Protein AF-A0A9D8TZW8-F1 (afdb_monomer_lite)

Foldseek 3Di:
DDDPQPQDPVRDGDPDDDDPVLVVLLVCLVPDPLNLVSLVVNCVVVVADSVVNDPDPVSSCVNDPPQPDDDDQWRAAPADFDDAPAQFDCVCCVQFNCNDFPDQGPDPCPPVQAQAQLSQLQSVLCSRQHNPPDDRPPDPAFQCPLVVQVVDPQKDKDLDADASWKKHFADPPQDHHPDHTGMWGFRIWGQDPVGIKTKTWGACCVVRNDRSRTHIDMDDSVRCVPTHSIMIMDGNVRPD

Sequence (240 aa):
FKNPYLRSSQGGFIFKELSTDFRSAYLALENSRTPAAAAAAFSLRYEICPQALLEREEDASRAFSSLSSFEGGECTLSSSPAPTSVSNYAWMCSALGVCRPGEFGEFDWKGQGGYQCYWYWLTREAMLHGKGSIQNPGTLDAGSLGIWAASQKGWTSGSVPRAGGGVSGFGEPFGAGPPFGHVAVVEKVEAFPSGWRIEISGGNFYGNGGWDGYYTRWFTEAQLSGVKDLRFFWKDSWFK

Structure (mmCIF, N/CA/C/O backbone):
data_AF-A0A9D8TZW8-F1
#
_entry.id   AF-A0A9D8TZW8-F1
#
loop_
_atom_site.group_PDB
_atom_site.id
_atom_site.type_symbol
_atom_site.label_atom_id
_atom_site.label_alt_id
_atom_site.label_comp_id
_atom_site.label_asym_id
_atom_site.label_entity_id
_atom_site.label_seq_id
_atom_site.pdbx_PDB_ins_code
_atom_site.Cartn_x
_atom_site.Cartn_y
_atom_site.Cartn_z
_atom_site.occupancy
_atom_site.B_iso_or_equiv
_atom_site.auth_seq_id
_atom_site.auth_comp_id
_atom_site.auth_asym_id
_atom_site.auth_atom_id
_atom_site.pdbx_PDB_model_num
ATOM 1 N N . PHE A 1 1 ? 13.049 3.924 28.160 1.00 30.78 1 PHE A N 1
ATOM 2 C CA . PHE A 1 1 ? 12.199 4.949 28.802 1.00 30.78 1 PHE A CA 1
ATOM 3 C C . PHE A 1 1 ? 10.932 4.283 29.316 1.00 30.78 1 PHE A C 1
ATOM 5 O O . PHE A 1 1 ? 10.497 3.306 28.725 1.00 30.78 1 PHE A O 1
ATOM 12 N 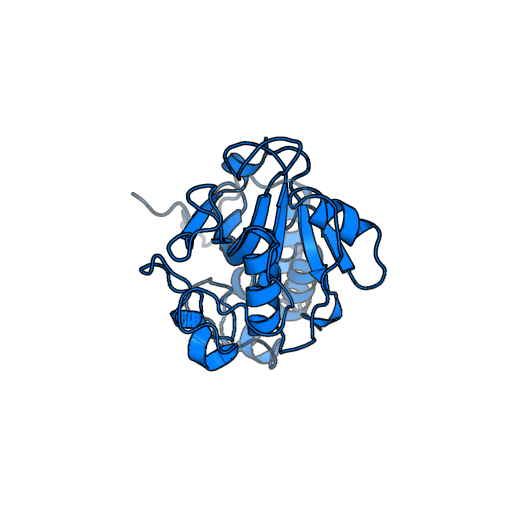N . LYS A 1 2 ? 10.462 4.712 30.492 1.00 26.55 2 LYS A N 1
ATOM 13 C CA . LYS A 1 2 ? 9.500 4.005 31.350 1.00 26.55 2 LYS A CA 1
ATOM 14 C C . LYS A 1 2 ? 8.143 3.788 30.666 1.00 26.55 2 LYS A C 1
ATOM 16 O O . LYS A 1 2 ? 7.617 4.686 30.024 1.00 26.55 2 LYS A O 1
ATOM 21 N N . ASN A 1 3 ? 7.621 2.583 30.863 1.00 28.02 3 ASN A N 1
ATOM 22 C CA . ASN A 1 3 ? 6.314 2.086 30.456 1.00 28.02 3 ASN A CA 1
ATOM 23 C C . ASN A 1 3 ? 5.182 3.067 30.867 1.00 28.02 3 ASN A C 1
ATOM 25 O O . ASN A 1 3 ? 5.090 3.372 32.059 1.00 28.02 3 ASN A O 1
ATOM 29 N N . PRO A 1 4 ? 4.354 3.596 29.941 1.00 31.86 4 PRO A N 1
ATOM 30 C CA . PRO A 1 4 ? 3.295 4.556 30.269 1.00 31.86 4 PRO A CA 1
ATOM 31 C C . PRO A 1 4 ? 2.049 3.906 30.890 1.00 31.86 4 PRO A C 1
ATOM 33 O O . PRO A 1 4 ? 1.149 4.621 31.330 1.00 31.86 4 PRO A O 1
ATOM 36 N N . TYR A 1 5 ? 1.997 2.575 31.008 1.00 33.50 5 TYR A N 1
ATOM 37 C CA . TYR A 1 5 ? 0.966 1.890 31.787 1.00 33.50 5 TYR A CA 1
ATOM 38 C C . TYR A 1 5 ? 1.280 2.002 33.286 1.00 33.50 5 TYR A C 1
ATOM 40 O O . TYR A 1 5 ? 1.752 1.061 33.927 1.00 33.50 5 TYR A O 1
ATOM 48 N N . LEU A 1 6 ? 1.042 3.181 33.867 1.00 31.12 6 LEU A N 1
ATOM 49 C CA . LEU A 1 6 ? 0.999 3.325 35.319 1.00 31.12 6 LEU A CA 1
ATOM 50 C C . LEU A 1 6 ? -0.256 2.617 35.837 1.00 31.12 6 LEU A C 1
ATOM 52 O O . LEU A 1 6 ? -1.348 3.181 35.871 1.00 31.12 6 LEU A O 1
ATOM 56 N N . ARG A 1 7 ? -0.068 1.360 36.242 1.00 32.38 7 ARG A N 1
ATOM 57 C CA . ARG A 1 7 ? -0.990 0.617 37.102 1.00 32.38 7 ARG A CA 1
ATOM 58 C C . ARG A 1 7 ? -1.179 1.428 38.385 1.00 32.38 7 ARG A C 1
ATOM 60 O O . ARG A 1 7 ? -0.198 1.691 39.085 1.00 32.38 7 ARG A O 1
ATOM 67 N N . SER A 1 8 ? -2.406 1.834 38.709 1.00 35.22 8 SER A N 1
ATOM 68 C CA . SER A 1 8 ? -2.668 2.327 40.061 1.00 35.22 8 SER A CA 1
ATOM 69 C C . SER A 1 8 ? -2.443 1.180 41.055 1.00 35.22 8 SER A C 1
ATOM 71 O O . SER A 1 8 ? -2.626 0.006 40.720 1.00 35.22 8 SER A O 1
ATOM 73 N N . SER A 1 9 ? -2.072 1.496 42.296 1.00 35.00 9 SER A N 1
ATOM 74 C CA . SER A 1 9 ? -1.927 0.511 43.382 1.00 35.00 9 SER A CA 1
ATOM 75 C C . SER A 1 9 ? -3.231 -0.229 43.724 1.00 35.00 9 SER A C 1
ATOM 77 O O . SER A 1 9 ? -3.220 -1.142 44.543 1.00 35.00 9 SER A O 1
ATOM 79 N N . GLN A 1 10 ? -4.341 0.151 43.085 1.00 34.19 10 GLN A N 1
ATOM 80 C CA . GLN A 1 10 ? -5.665 -0.452 43.206 1.00 34.19 10 GLN A CA 1
ATOM 81 C C . GLN A 1 10 ? -6.091 -1.218 41.939 1.00 34.19 10 GLN A C 1
ATOM 83 O O . GLN A 1 10 ? -7.230 -1.658 41.854 1.00 34.19 10 GLN A O 1
ATOM 88 N N . GLY A 1 11 ? -5.196 -1.397 40.958 1.00 31.58 11 GLY A N 1
ATOM 89 C CA . GLY A 1 11 ? -5.442 -2.238 39.781 1.00 31.58 11 GLY A CA 1
ATOM 90 C C . GLY A 1 11 ? -6.176 -1.566 38.616 1.00 31.58 11 GLY A C 1
ATOM 91 O O . GLY A 1 11 ? -6.489 -2.251 37.654 1.00 31.58 11 GLY A O 1
ATOM 92 N N . GLY A 1 12 ? -6.413 -0.250 38.655 1.00 31.91 12 GLY A N 1
ATOM 93 C CA . GLY A 1 12 ? -7.071 0.486 37.565 1.00 31.91 12 GLY A CA 1
ATOM 94 C C . GLY A 1 12 ? -6.097 1.224 36.638 1.00 31.91 12 GLY A C 1
ATOM 95 O O . GLY A 1 12 ? -5.068 1.740 37.092 1.00 31.91 12 GLY A O 1
ATOM 96 N N . PHE A 1 13 ? -6.444 1.311 35.349 1.00 36.69 13 PHE A N 1
ATOM 97 C CA . PHE A 1 13 ? -5.758 2.144 34.354 1.00 36.69 13 PHE A CA 1
ATOM 98 C C . PHE A 1 13 ? -6.152 3.625 34.498 1.00 36.69 13 PHE A C 1
ATOM 100 O O . PHE A 1 13 ? -7.316 3.967 34.706 1.00 36.69 13 PHE A O 1
ATOM 107 N N . ILE A 1 14 ? -5.178 4.534 34.375 1.00 34.16 14 ILE A N 1
ATOM 108 C CA . ILE A 1 14 ? -5.416 5.984 34.424 1.00 34.16 14 ILE A CA 1
ATOM 109 C C . ILE A 1 14 ? -5.608 6.508 32.994 1.00 34.16 14 ILE A C 1
ATOM 111 O O . ILE A 1 14 ? -4.646 6.787 32.282 1.00 34.16 14 ILE A O 1
ATOM 115 N N . PHE A 1 15 ? -6.864 6.661 32.576 1.00 41.81 15 PHE A N 1
ATOM 116 C CA . PHE A 1 15 ? -7.244 7.187 31.260 1.00 41.81 15 PHE A CA 1
ATOM 117 C C . PHE A 1 15 ? -7.210 8.719 31.250 1.00 41.81 15 PHE A C 1
ATOM 119 O O . PHE A 1 15 ? -8.184 9.360 31.650 1.00 41.81 15 PHE A O 1
ATOM 126 N N . LYS A 1 16 ? -6.092 9.326 30.834 1.00 32.53 16 LYS A N 1
ATOM 127 C CA . LYS A 1 16 ? -5.961 10.796 30.826 1.00 32.53 16 LYS A CA 1
ATOM 128 C C . LYS A 1 16 ? -6.278 11.474 29.485 1.00 32.5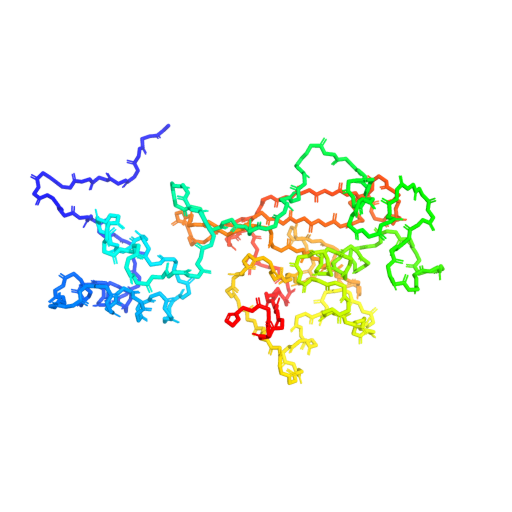3 16 LYS A C 1
ATOM 130 O O . LYS A 1 16 ? -6.522 12.672 29.503 1.00 32.53 16 LYS A O 1
ATOM 135 N N . GLU A 1 17 ? -6.346 10.743 28.367 1.00 36.22 17 GLU A N 1
ATOM 136 C CA . GLU A 1 17 ? -6.431 11.349 27.017 1.00 36.22 17 GLU A CA 1
ATOM 137 C C . GLU A 1 17 ? -7.311 10.574 26.010 1.00 36.22 17 GLU A C 1
ATOM 139 O O . GLU A 1 17 ? -7.061 10.594 24.811 1.00 36.22 17 GLU A O 1
ATOM 144 N N . LEU A 1 18 ? -8.360 9.878 26.461 1.00 44.41 18 LEU A N 1
ATOM 145 C CA . LEU A 1 18 ? -9.328 9.244 25.548 1.00 44.41 18 LEU A CA 1
ATOM 146 C C . LEU A 1 18 ? -10.546 10.146 25.337 1.00 44.41 18 LEU A C 1
ATOM 148 O O . LEU A 1 18 ? -10.976 10.835 26.267 1.00 44.41 18 LEU A O 1
ATOM 152 N N . SER A 1 19 ? -11.131 10.107 24.134 1.00 47.31 19 SER A N 1
ATOM 153 C CA . SER A 1 19 ? -12.419 10.755 23.877 1.00 47.31 19 SER A CA 1
ATOM 154 C C . SER A 1 19 ? -13.477 10.214 24.843 1.00 47.31 19 SER A C 1
ATOM 156 O O . SER A 1 19 ? -13.447 9.043 25.242 1.00 47.31 19 SER A O 1
ATOM 158 N N . THR A 1 20 ? -14.412 11.072 25.254 1.00 48.34 20 THR A N 1
ATOM 159 C CA . THR A 1 20 ? -15.459 10.715 26.223 1.00 48.34 20 THR A CA 1
ATOM 160 C C . THR A 1 20 ? -16.243 9.483 25.766 1.00 48.34 20 THR A C 1
ATOM 162 O O . THR A 1 20 ? -16.508 8.596 26.574 1.00 48.34 20 THR A O 1
ATOM 165 N N . ASP A 1 21 ? -16.494 9.369 24.460 1.00 49.16 21 ASP A N 1
ATOM 166 C CA . ASP A 1 21 ? -17.201 8.244 23.845 1.00 49.16 21 ASP A CA 1
ATOM 167 C C . ASP A 1 21 ? -16.435 6.922 23.955 1.00 49.16 21 ASP A C 1
ATOM 169 O O . ASP A 1 21 ? -17.018 5.896 24.310 1.00 49.16 21 ASP A O 1
ATOM 173 N N . PHE A 1 22 ? -15.122 6.938 23.708 1.00 47.28 22 PHE A N 1
ATOM 174 C CA . PHE A 1 22 ? -14.284 5.747 23.840 1.00 47.28 22 PHE A CA 1
ATOM 175 C C . PHE A 1 22 ? -14.216 5.288 25.299 1.00 47.28 22 PHE A C 1
ATOM 177 O O . PHE A 1 22 ? -14.377 4.105 25.596 1.00 47.28 22 PHE A O 1
ATOM 184 N N . ARG A 1 23 ? -14.034 6.231 26.232 1.00 51.16 23 ARG A N 1
ATOM 185 C CA . ARG A 1 23 ? -13.983 5.939 27.669 1.00 51.16 23 ARG A CA 1
ATOM 186 C C . ARG A 1 23 ? -15.298 5.340 28.170 1.00 51.16 23 ARG A C 1
ATOM 188 O O . ARG A 1 23 ? -15.274 4.366 28.918 1.00 51.16 23 ARG A O 1
ATOM 195 N N . SER A 1 24 ? -16.435 5.886 27.747 1.00 50.38 24 SER A N 1
ATOM 196 C CA . SER A 1 24 ? -17.756 5.353 28.092 1.00 50.38 24 SER A CA 1
ATOM 197 C C . SER A 1 24 ? -17.989 3.958 27.509 1.00 50.38 24 SER A C 1
ATOM 199 O O . SER A 1 24 ? -18.523 3.095 28.203 1.00 50.38 24 SER A O 1
ATOM 201 N N . ALA A 1 25 ? -17.551 3.707 26.273 1.00 50.00 25 ALA A N 1
ATOM 202 C CA . ALA A 1 25 ? -17.653 2.391 25.648 1.00 50.00 25 ALA A CA 1
ATOM 203 C C . ALA A 1 25 ? -16.743 1.343 26.321 1.00 50.00 25 ALA A C 1
ATOM 205 O O . ALA A 1 25 ? -17.162 0.201 26.501 1.00 50.00 25 ALA A O 1
ATOM 206 N N . TYR A 1 26 ? -15.540 1.731 26.754 1.00 49.28 26 TYR A N 1
ATOM 207 C CA . TYR A 1 26 ? -14.614 0.852 27.474 1.00 49.28 26 TYR A CA 1
ATOM 208 C C . TYR A 1 26 ? -15.110 0.523 28.892 1.00 49.28 26 TYR A C 1
ATOM 210 O O . TYR A 1 26 ? -15.128 -0.636 29.293 1.00 49.28 26 TYR A O 1
ATOM 218 N N . LEU A 1 27 ? -15.617 1.514 29.635 1.00 53.97 27 LEU A N 1
ATOM 219 C CA . LEU A 1 27 ? -16.214 1.277 30.957 1.00 53.97 27 LEU A CA 1
ATOM 220 C C . LEU A 1 27 ? -17.470 0.393 30.875 1.00 53.97 27 LEU A C 1
ATOM 222 O O . LEU A 1 27 ? -17.741 -0.387 31.788 1.00 53.97 27 LEU A O 1
ATOM 226 N N . ALA A 1 28 ? -18.243 0.486 29.789 1.00 53.59 28 ALA A N 1
ATOM 227 C CA . ALA A 1 28 ? -19.366 -0.419 29.541 1.00 53.59 28 ALA A CA 1
ATOM 228 C C . ALA A 1 28 ? -18.904 -1.863 29.264 1.00 53.59 28 ALA A C 1
ATOM 230 O O . ALA A 1 28 ? -19.608 -2.809 29.617 1.00 53.59 28 ALA A O 1
ATOM 231 N N . LEU A 1 29 ? -17.719 -2.031 28.670 1.00 53.56 29 LEU A N 1
ATOM 232 C CA . LEU A 1 29 ? -17.085 -3.325 28.436 1.00 53.56 29 LEU A CA 1
ATOM 233 C C . LEU A 1 29 ? -16.562 -3.954 29.736 1.00 53.56 29 LEU A C 1
ATOM 235 O O . LEU A 1 29 ? -16.879 -5.114 29.990 1.00 53.56 29 LEU A O 1
ATOM 239 N N . GLU A 1 30 ? -15.863 -3.197 30.593 1.00 50.84 30 GLU A N 1
ATOM 240 C CA . GLU A 1 30 ? -15.383 -3.680 31.905 1.00 50.84 30 GLU A CA 1
ATOM 241 C C . GLU A 1 30 ? -16.526 -4.146 32.820 1.00 50.84 30 GLU A C 1
ATOM 243 O O . GLU A 1 30 ? -16.388 -5.119 33.558 1.00 50.84 30 GLU A O 1
ATOM 248 N N . ASN A 1 31 ? -17.682 -3.478 32.754 1.00 54.28 31 ASN A N 1
ATOM 249 C CA . ASN A 1 31 ? -18.852 -3.807 33.574 1.00 54.28 31 ASN A CA 1
ATOM 250 C C . ASN A 1 31 ? -19.800 -4.830 32.916 1.00 54.28 31 ASN A C 1
ATOM 252 O O . ASN A 1 31 ? -20.875 -5.121 33.452 1.00 54.28 31 ASN A O 1
ATOM 256 N N . SER A 1 32 ? -19.440 -5.370 31.747 1.00 56.28 32 SER A N 1
ATOM 257 C CA . SER A 1 32 ? -20.276 -6.321 31.016 1.00 56.28 32 SER A CA 1
ATOM 258 C C . SER A 1 32 ? -20.276 -7.700 31.676 1.00 56.28 32 SER A C 1
ATOM 260 O O . SER A 1 32 ? -19.234 -8.267 31.996 1.00 56.28 32 SER A O 1
ATOM 262 N N . ARG A 1 33 ? -21.463 -8.312 31.791 1.00 54.00 33 ARG A N 1
ATOM 263 C CA . ARG A 1 33 ? -21.609 -9.718 32.221 1.00 54.00 33 ARG A CA 1
ATOM 264 C C . ARG A 1 33 ? -21.130 -10.722 31.168 1.00 54.00 33 ARG A C 1
ATOM 266 O O . ARG A 1 33 ? -20.997 -11.902 31.475 1.00 54.00 33 ARG A O 1
ATOM 273 N N . THR A 1 34 ? -20.881 -10.263 29.942 1.00 54.81 34 THR A N 1
ATOM 274 C CA . THR A 1 34 ? -20.362 -11.060 28.822 1.00 54.81 34 THR A CA 1
ATOM 275 C C . THR A 1 34 ? -19.177 -10.330 28.172 1.00 54.81 34 THR A C 1
ATOM 277 O O . THR A 1 34 ? -19.335 -9.743 27.094 1.00 54.81 34 THR A O 1
ATOM 280 N N . PRO A 1 35 ? -17.994 -10.329 28.815 1.00 51.50 35 PRO A N 1
ATOM 281 C CA . PRO A 1 35 ? -16.837 -9.535 28.388 1.00 51.50 35 PRO A CA 1
ATOM 282 C C . PRO A 1 35 ? -16.373 -9.850 26.963 1.00 51.50 35 PRO A C 1
ATOM 284 O O . PRO A 1 35 ? -16.068 -8.937 26.207 1.00 51.50 35 PRO A O 1
ATOM 287 N N . ALA A 1 36 ? -16.415 -11.121 26.549 1.00 49.31 36 ALA A N 1
ATOM 288 C CA . ALA A 1 36 ? -16.001 -11.543 25.208 1.00 49.31 36 ALA A CA 1
ATOM 289 C C . ALA A 1 36 ? -16.896 -10.977 24.087 1.00 49.31 36 ALA A C 1
ATOM 291 O O . ALA A 1 36 ? -16.395 -10.497 23.073 1.00 49.31 36 ALA A O 1
ATOM 292 N N . ALA A 1 37 ? -18.220 -10.971 24.278 1.00 46.81 37 ALA A N 1
ATOM 293 C CA . ALA A 1 37 ? -19.158 -10.409 23.302 1.00 46.81 37 ALA A CA 1
ATOM 294 C C . ALA A 1 37 ? -19.079 -8.873 23.249 1.00 46.81 37 ALA A C 1
ATOM 296 O O . ALA A 1 37 ? -19.195 -8.279 22.179 1.00 46.81 37 ALA A O 1
ATOM 297 N N . ALA A 1 38 ? -18.838 -8.230 24.396 1.00 49.28 38 ALA A N 1
ATOM 298 C CA . ALA A 1 38 ? -18.617 -6.789 24.469 1.00 49.28 38 ALA A CA 1
ATOM 299 C C . ALA A 1 38 ? -17.288 -6.384 23.812 1.00 49.28 38 ALA A C 1
ATOM 301 O O . ALA A 1 38 ? -17.261 -5.404 23.072 1.00 49.28 38 ALA A O 1
ATOM 302 N N . ALA A 1 39 ? -16.219 -7.160 24.017 1.00 50.34 39 ALA A N 1
ATOM 303 C CA . ALA A 1 39 ? -14.930 -6.975 23.356 1.00 50.34 39 ALA A CA 1
ATOM 304 C C . ALA A 1 39 ? -15.039 -7.158 21.848 1.00 50.34 39 ALA A C 1
ATOM 306 O O . ALA A 1 39 ? -14.590 -6.287 21.119 1.00 50.34 39 ALA A O 1
ATOM 307 N N . ALA A 1 40 ? -15.734 -8.194 21.372 1.00 48.12 40 ALA A N 1
ATOM 308 C CA . ALA A 1 40 ? -16.012 -8.355 19.949 1.00 48.12 40 ALA A CA 1
ATOM 309 C C . ALA A 1 40 ? -16.793 -7.158 19.375 1.00 48.12 40 ALA A C 1
ATOM 311 O O . ALA A 1 40 ? -16.423 -6.637 18.331 1.00 48.12 40 ALA A O 1
ATOM 312 N N . ALA A 1 41 ? -17.826 -6.663 20.067 1.00 46.31 41 ALA A N 1
ATOM 313 C CA . ALA A 1 41 ? -18.603 -5.505 19.617 1.00 46.31 41 ALA A CA 1
ATOM 314 C C . ALA A 1 41 ? -17.799 -4.192 19.631 1.00 46.31 41 ALA A C 1
ATOM 316 O O . ALA A 1 41 ? -17.949 -3.367 18.732 1.00 46.31 41 ALA A O 1
ATOM 317 N N . PHE A 1 42 ? -16.931 -3.996 20.625 1.00 47.62 42 PHE A N 1
ATOM 318 C CA . PHE A 1 42 ? -16.025 -2.851 20.704 1.00 47.62 42 PHE A CA 1
ATOM 319 C C . PHE A 1 42 ? -14.960 -2.919 19.602 1.00 47.62 42 PHE A C 1
ATOM 321 O O . PHE A 1 42 ? -14.728 -1.937 18.903 1.00 47.62 42 PHE A O 1
ATOM 328 N N . SER A 1 43 ? -14.386 -4.099 19.380 1.00 47.69 43 SER A N 1
ATOM 329 C CA . SER A 1 43 ? -13.471 -4.400 18.282 1.00 47.69 43 SER A CA 1
ATOM 330 C C . SER A 1 43 ? -14.095 -4.204 16.909 1.00 47.69 43 SER A C 1
ATOM 332 O O . SER A 1 43 ? -13.452 -3.648 16.035 1.00 47.69 43 SER A O 1
ATOM 334 N N . LEU A 1 44 ? -15.356 -4.590 16.717 1.00 44.94 44 LEU A N 1
ATOM 335 C CA . LEU A 1 44 ? -16.102 -4.327 15.484 1.00 44.94 44 LEU A CA 1
ATOM 336 C C . LEU A 1 44 ? -16.419 -2.839 15.301 1.00 44.94 44 LEU A C 1
ATOM 338 O O . LEU A 1 44 ? -16.452 -2.355 14.176 1.00 44.94 44 LEU A O 1
ATOM 342 N N . ARG A 1 45 ? -16.669 -2.109 16.394 1.00 43.44 45 ARG A N 1
ATOM 343 C CA . ARG A 1 45 ? -17.028 -0.684 16.355 1.00 43.44 45 ARG A CA 1
ATOM 344 C C . ARG A 1 45 ? -15.828 0.235 16.128 1.00 43.44 45 ARG A C 1
ATOM 346 O O . ARG A 1 45 ? -16.001 1.306 15.556 1.00 43.44 45 ARG A O 1
ATOM 353 N N . TYR A 1 46 ? -14.653 -0.160 16.607 1.00 41.31 46 TYR A N 1
ATOM 354 C CA . TYR A 1 46 ? -13.433 0.647 16.553 1.00 41.31 46 TYR A CA 1
ATOM 355 C C . TYR A 1 46 ? -12.313 0.002 15.725 1.00 41.31 46 TYR A C 1
ATOM 357 O O . TYR A 1 46 ? -11.224 0.557 15.664 1.00 41.31 46 TYR A O 1
ATOM 365 N N . GLU A 1 47 ? -12.570 -1.156 15.108 1.00 44.44 47 GLU A N 1
ATOM 366 C CA . GLU A 1 47 ? -11.602 -1.956 14.334 1.00 44.44 47 GLU A CA 1
ATOM 367 C C . GLU A 1 47 ? -10.318 -2.300 15.123 1.00 44.44 47 GLU A C 1
ATOM 369 O O . GLU A 1 47 ? -9.240 -2.487 14.566 1.00 44.44 47 GLU A O 1
ATOM 374 N N . ILE A 1 48 ? -10.437 -2.407 16.452 1.00 43.06 48 ILE A N 1
ATOM 375 C CA . ILE A 1 48 ? -9.343 -2.729 17.384 1.00 43.06 48 ILE A CA 1
ATOM 376 C C . ILE A 1 48 ? -9.304 -4.240 17.626 1.00 43.06 48 ILE A C 1
ATOM 378 O O . ILE A 1 48 ? -10.344 -4.857 17.829 1.00 43.06 48 ILE A O 1
ATOM 382 N N . CYS A 1 49 ? -8.121 -4.855 17.682 1.00 44.94 49 CYS A N 1
ATOM 383 C CA . CYS A 1 49 ? -7.991 -6.286 17.974 1.00 44.94 49 CYS A CA 1
ATOM 384 C C . CYS A 1 49 ? -8.580 -6.659 19.364 1.00 44.94 49 CYS A C 1
ATOM 386 O O . CYS A 1 49 ? -8.233 -6.010 20.356 1.00 44.94 49 CYS A O 1
ATOM 388 N N . PRO A 1 50 ? -9.430 -7.702 19.490 1.00 39.22 50 PRO A N 1
ATOM 389 C CA . PRO A 1 50 ? -10.176 -7.994 20.725 1.00 39.22 50 PRO A CA 1
ATOM 390 C C . PRO A 1 50 ? -9.336 -8.349 21.955 1.00 39.22 50 PRO A C 1
ATOM 392 O O . PRO A 1 50 ? -9.783 -8.112 23.077 1.00 39.22 50 PRO A O 1
ATOM 395 N N . GLN A 1 51 ? -8.116 -8.880 21.791 1.00 40.16 51 GLN A N 1
ATOM 396 C CA . GLN A 1 51 ? -7.256 -9.190 22.943 1.00 40.16 51 GLN A CA 1
ATOM 397 C C . GLN A 1 51 ? -6.654 -7.961 23.632 1.00 40.16 51 GLN A C 1
ATOM 399 O O . GLN A 1 51 ? -6.245 -8.075 24.780 1.00 40.16 51 GLN A O 1
ATOM 404 N N . ALA A 1 52 ? -6.674 -6.771 23.020 1.00 38.53 52 ALA A N 1
ATOM 405 C CA . ALA A 1 52 ? -6.311 -5.541 23.734 1.00 38.53 52 ALA A CA 1
ATOM 406 C C . ALA A 1 52 ? -7.330 -5.168 24.838 1.00 38.53 52 ALA A C 1
ATOM 408 O O . ALA A 1 52 ? -7.064 -4.288 25.655 1.00 38.53 52 ALA A O 1
ATOM 409 N N . LEU A 1 53 ? -8.497 -5.826 24.857 1.00 40.09 53 LEU A N 1
ATOM 410 C CA . LEU A 1 53 ? -9.618 -5.550 25.761 1.00 40.09 53 LEU A CA 1
ATOM 411 C C . LEU A 1 53 ? -9.884 -6.680 26.766 1.00 40.09 53 LEU A C 1
ATOM 413 O O . LEU A 1 53 ? -10.675 -6.490 27.686 1.00 40.09 53 LEU A O 1
ATOM 417 N N . LEU A 1 54 ? -9.268 -7.854 26.590 1.00 41.28 54 LEU A N 1
ATOM 418 C CA . LEU A 1 54 ? -9.531 -9.046 27.398 1.00 41.28 54 LEU A CA 1
ATOM 419 C C . LEU A 1 54 ? -8.274 -9.446 28.176 1.00 41.28 54 LEU A C 1
ATOM 421 O O . LEU A 1 54 ? -7.241 -9.747 27.591 1.00 41.28 54 LEU A O 1
ATOM 425 N N . GLU A 1 55 ? -8.377 -9.493 29.506 1.00 39.09 55 GLU A N 1
ATOM 426 C CA . GLU A 1 55 ? -7.250 -9.778 30.411 1.00 39.09 55 GLU A CA 1
ATOM 427 C C . GLU A 1 55 ? -6.782 -11.249 30.409 1.00 39.09 55 GLU A C 1
ATOM 429 O O . GLU A 1 55 ? -5.784 -11.569 31.056 1.00 39.09 55 GLU A O 1
ATOM 434 N N . ARG A 1 56 ? -7.496 -12.170 29.739 1.00 38.91 56 ARG A N 1
ATOM 435 C CA . ARG A 1 56 ? -7.228 -13.619 29.791 1.00 38.91 56 ARG A CA 1
ATOM 436 C C . ARG A 1 56 ? -7.269 -14.280 28.411 1.00 38.91 56 ARG A C 1
ATOM 438 O O . ARG A 1 56 ? -8.262 -14.188 27.692 1.00 38.91 56 ARG A O 1
ATOM 445 N N . GLU A 1 57 ? -6.193 -14.996 28.076 1.00 38.97 57 GLU A N 1
ATOM 446 C CA . GLU A 1 57 ? -5.982 -15.669 26.784 1.00 38.97 57 GLU A CA 1
ATOM 447 C C . GLU A 1 57 ? -7.081 -16.682 26.417 1.00 38.97 57 GLU A C 1
ATOM 449 O O . GLU A 1 57 ? -7.488 -16.757 25.257 1.00 38.97 57 GLU A O 1
ATOM 454 N N . GLU A 1 58 ? -7.617 -17.419 27.395 1.00 41.47 58 GLU A N 1
ATOM 455 C CA . GLU A 1 58 ? -8.628 -18.466 27.168 1.00 41.47 58 GLU A CA 1
ATOM 456 C C . GLU A 1 58 ? -9.993 -17.928 26.700 1.00 41.47 58 GLU A C 1
ATOM 458 O O . GLU A 1 58 ? -10.713 -18.618 25.970 1.00 41.47 58 GLU A O 1
ATOM 463 N N . ASP A 1 59 ? -10.353 -16.701 27.091 1.00 39.66 59 ASP A N 1
ATOM 464 C CA . ASP A 1 59 ? -11.619 -16.061 26.705 1.00 39.66 59 ASP A CA 1
ATOM 465 C C . ASP A 1 59 ? -11.556 -15.503 25.274 1.00 39.66 59 ASP A C 1
ATOM 467 O O . ASP A 1 59 ? -12.558 -15.485 24.558 1.00 39.66 59 ASP A O 1
ATOM 471 N N . ALA A 1 60 ? -10.361 -15.116 24.825 1.00 40.75 60 ALA A N 1
ATOM 472 C CA . ALA A 1 60 ? -10.109 -14.679 23.457 1.00 40.75 60 ALA A CA 1
ATOM 473 C C . ALA A 1 60 ? -10.007 -15.848 22.466 1.00 40.75 60 ALA A C 1
ATOM 475 O O . ALA A 1 60 ? -10.569 -15.777 21.374 1.00 40.75 60 ALA A O 1
ATOM 476 N N . SER A 1 61 ? -9.352 -16.944 22.865 1.00 36.09 61 SER A N 1
ATOM 477 C CA . SER A 1 61 ? -9.200 -18.152 22.038 1.00 36.09 61 SER A CA 1
ATOM 478 C C . SER A 1 61 ? -10.545 -18.795 21.677 1.00 36.09 61 SER A C 1
ATOM 480 O O . SER A 1 61 ? -10.727 -19.302 20.573 1.00 36.09 61 SER A O 1
ATOM 482 N N . ARG A 1 62 ? -11.531 -18.743 22.586 1.00 40.53 62 ARG A N 1
ATOM 483 C CA . ARG A 1 62 ? -12.890 -19.253 22.329 1.00 40.53 62 ARG A CA 1
ATOM 484 C C . ARG A 1 62 ? -13.725 -18.357 21.414 1.00 40.53 62 ARG A C 1
ATOM 486 O O . ARG A 1 62 ? -14.681 -18.845 20.818 1.00 40.53 62 ARG A O 1
ATOM 493 N N . ALA A 1 63 ? -13.395 -17.070 21.320 1.00 39.03 63 ALA A N 1
ATOM 494 C CA . ALA A 1 63 ? -14.150 -16.109 20.525 1.00 39.03 63 ALA A CA 1
ATOM 495 C C . ALA A 1 63 ? -13.782 -16.144 19.031 1.00 39.03 63 ALA A C 1
ATOM 497 O O . ALA A 1 63 ? -14.622 -15.792 18.207 1.00 39.03 63 ALA A O 1
ATOM 498 N N . PHE A 1 64 ? -12.571 -16.586 18.665 1.00 39.47 64 PHE A N 1
ATOM 499 C CA . PHE A 1 64 ? -12.101 -16.540 17.277 1.00 39.47 64 PHE A CA 1
ATOM 500 C C . PHE A 1 64 ? -11.236 -17.750 16.902 1.00 39.47 64 PHE A C 1
ATOM 502 O O . PHE A 1 64 ? -10.038 -17.782 17.158 1.00 39.47 64 PHE A O 1
ATOM 509 N N . SER A 1 65 ? -11.837 -18.723 16.213 1.00 32.31 65 SER A N 1
ATOM 510 C CA . SER A 1 65 ? -11.149 -19.871 15.602 1.00 32.31 65 SER A CA 1
ATOM 511 C C . SER A 1 65 ? -10.582 -19.588 14.197 1.00 32.31 65 SER A C 1
ATOM 513 O O . SER A 1 65 ? -10.074 -20.505 13.555 1.00 32.31 65 SER A O 1
ATOM 515 N N . SER A 1 66 ? -10.657 -18.343 13.704 1.00 35.66 66 SER A N 1
ATOM 516 C CA . SER A 1 66 ? -10.291 -17.970 12.325 1.00 35.66 66 SER A CA 1
ATOM 517 C C . SER A 1 66 ? -9.150 -16.951 12.191 1.00 35.66 66 SER A C 1
ATOM 519 O O . SER A 1 66 ? -8.865 -16.514 11.079 1.00 35.66 66 SER A O 1
ATOM 521 N N . LEU A 1 67 ? -8.476 -16.570 13.281 1.00 36.22 67 LEU A N 1
ATOM 522 C CA . LEU A 1 67 ? -7.327 -15.659 13.236 1.00 36.22 67 LEU A CA 1
ATOM 523 C C . LEU A 1 67 ? -6.030 -16.459 13.423 1.00 36.22 67 LEU A C 1
ATOM 525 O O . LEU A 1 67 ? -5.865 -17.176 14.407 1.00 36.22 67 LEU A O 1
ATOM 529 N N . SER A 1 68 ? -5.124 -16.369 12.450 1.00 35.06 68 SER A N 1
ATOM 530 C CA . SER A 1 68 ? -3.790 -16.972 12.514 1.00 35.06 68 SER A CA 1
ATOM 531 C C . SER A 1 68 ? -2.961 -16.342 13.637 1.00 35.06 68 SER A C 1
ATOM 533 O O . SER A 1 68 ? -2.923 -15.121 13.742 1.00 35.06 68 SER A O 1
ATOM 535 N N . SER A 1 69 ? -2.329 -17.207 14.435 1.00 33.69 69 SER A N 1
ATOM 536 C CA . SER A 1 69 ? -1.369 -16.987 15.534 1.00 33.69 69 SER A CA 1
ATOM 537 C C . SER A 1 69 ? -0.956 -15.546 15.869 1.00 33.69 69 SER A C 1
ATOM 539 O O . SER A 1 69 ? -0.393 -14.833 15.042 1.00 33.69 69 SER A O 1
ATOM 541 N N . PHE A 1 70 ? -1.118 -15.196 17.145 1.00 38.19 70 PHE A N 1
ATOM 542 C CA . PHE A 1 70 ? -0.793 -13.903 17.737 1.00 38.19 70 PHE A CA 1
ATOM 543 C C . PHE A 1 70 ? 0.203 -14.084 18.891 1.00 38.19 70 PHE A C 1
ATOM 545 O O . PHE A 1 70 ? -0.074 -14.842 19.818 1.00 38.19 70 PHE A O 1
ATOM 552 N N . GLU A 1 71 ? 1.323 -13.361 18.858 1.00 30.06 71 GLU A N 1
ATOM 553 C CA . GLU A 1 71 ? 2.173 -13.101 20.026 1.00 30.06 71 GLU A CA 1
ATOM 554 C C . GLU A 1 71 ? 2.166 -11.584 20.300 1.00 30.06 71 GLU A C 1
ATOM 556 O O . GLU A 1 71 ? 2.435 -10.774 19.418 1.00 30.06 71 GLU A O 1
ATOM 561 N N . GLY A 1 72 ? 1.855 -11.182 21.536 1.00 31.14 72 GLY A N 1
ATOM 562 C CA . GLY A 1 72 ? 2.312 -9.902 22.094 1.00 31.14 72 GLY A CA 1
ATOM 563 C C . GLY A 1 72 ? 1.573 -8.597 21.758 1.00 31.14 72 GLY A C 1
ATOM 564 O O . GLY A 1 72 ? 2.050 -7.551 22.193 1.00 31.14 72 GLY A O 1
ATOM 565 N N . GLY A 1 73 ? 0.433 -8.587 21.059 1.00 34.75 73 GLY A N 1
ATOM 566 C CA . GLY A 1 73 ? -0.251 -7.321 20.706 1.00 34.75 73 GLY A CA 1
ATOM 567 C C . GLY A 1 73 ? -0.357 -7.040 19.204 1.00 34.75 73 GLY A C 1
ATOM 568 O O . GLY A 1 73 ? -1.031 -6.088 18.812 1.00 34.75 73 GLY A O 1
ATOM 569 N N . GLU A 1 74 ? 0.300 -7.844 18.366 1.00 40.25 74 GLU A N 1
ATOM 570 C CA . GLU A 1 74 ? 0.530 -7.559 16.948 1.00 40.25 74 GLU A CA 1
ATOM 571 C C . GLU A 1 74 ? -0.476 -8.255 16.016 1.00 40.25 74 GLU A C 1
ATOM 573 O O . GLU A 1 74 ? -0.557 -9.480 15.965 1.00 40.25 74 GLU A O 1
ATOM 578 N N . CYS A 1 75 ? -1.209 -7.489 15.201 1.00 46.19 75 CYS A N 1
ATOM 579 C CA . CYS A 1 75 ? -1.960 -8.061 14.078 1.00 46.19 75 CYS A CA 1
ATOM 580 C C . CYS A 1 75 ? -1.006 -8.265 12.896 1.00 46.19 75 CYS A C 1
ATOM 582 O O . CYS A 1 75 ? -0.734 -7.326 12.146 1.00 46.19 75 CYS A O 1
ATOM 584 N N . THR A 1 76 ? -0.480 -9.480 12.748 1.00 44.97 76 THR A N 1
ATOM 585 C CA . THR A 1 76 ? 0.382 -9.857 11.621 1.00 44.97 76 THR A CA 1
ATOM 586 C C . THR A 1 76 ? -0.403 -10.626 10.559 1.00 44.97 76 THR A C 1
ATOM 588 O O . THR A 1 76 ? -1.401 -11.289 10.844 1.00 44.97 76 THR A O 1
ATOM 591 N N . LEU A 1 77 ? 0.026 -10.499 9.302 1.00 47.81 77 LEU A N 1
ATOM 592 C CA . LEU A 1 77 ? -0.525 -11.271 8.191 1.00 47.81 77 LEU A CA 1
ATOM 593 C C . LEU A 1 77 ? -0.222 -12.766 8.376 1.00 47.81 77 LEU A C 1
ATOM 595 O O . LEU A 1 77 ? 0.885 -13.137 8.757 1.00 47.81 77 LEU A O 1
ATOM 599 N N . SER A 1 78 ? -1.190 -13.625 8.043 1.00 40.94 78 SER A N 1
ATOM 600 C CA . SER A 1 78 ? -1.043 -15.093 8.057 1.00 40.94 78 SER A CA 1
ATOM 601 C C . SER A 1 78 ? -0.062 -15.614 6.995 1.00 40.94 78 SER A C 1
ATOM 603 O O . SER A 1 78 ? 0.462 -16.723 7.098 1.00 40.94 78 SER A O 1
ATOM 605 N N . SER A 1 79 ? 0.175 -14.814 5.955 1.00 52.41 79 SER A N 1
ATOM 606 C CA . SER A 1 79 ? 1.065 -15.087 4.827 1.00 52.41 79 SER A CA 1
ATOM 607 C C . SER A 1 79 ? 2.454 -14.477 5.026 1.00 52.41 79 SER A C 1
ATOM 609 O O . SER A 1 79 ? 2.591 -13.483 5.734 1.00 52.41 79 SER A O 1
ATOM 611 N N . SER A 1 80 ? 3.464 -15.016 4.326 1.00 58.75 80 SER A N 1
ATOM 612 C CA . SER A 1 80 ? 4.870 -14.586 4.423 1.00 58.75 80 SER A CA 1
ATOM 613 C C . SER A 1 80 ? 5.008 -13.050 4.479 1.00 58.75 80 SER A C 1
ATOM 615 O O . SER A 1 80 ? 4.635 -12.370 3.506 1.00 58.75 80 SER A O 1
ATOM 617 N N . PRO A 1 81 ? 5.520 -12.493 5.595 1.00 69.00 81 PRO A N 1
ATOM 618 C CA . PRO A 1 81 ? 5.638 -11.052 5.775 1.00 69.00 81 PRO A CA 1
ATOM 619 C C . PRO A 1 81 ? 6.562 -10.463 4.713 1.00 69.00 81 PRO A C 1
ATOM 621 O O . PRO A 1 81 ? 7.481 -11.137 4.233 1.00 69.00 81 PRO A O 1
ATOM 624 N N . ALA A 1 82 ? 6.314 -9.211 4.330 1.00 82.75 82 ALA A N 1
ATOM 625 C CA . ALA A 1 82 ? 7.215 -8.524 3.423 1.00 82.75 82 ALA A CA 1
ATOM 626 C C . ALA A 1 82 ? 8.592 -8.368 4.101 1.00 82.75 82 ALA A C 1
ATOM 628 O O . ALA A 1 82 ? 8.668 -7.961 5.263 1.00 82.75 82 ALA A O 1
ATOM 629 N N . PRO A 1 83 ? 9.691 -8.727 3.420 1.00 85.69 83 PRO A N 1
ATOM 630 C CA . PRO A 1 83 ? 11.022 -8.674 4.012 1.00 85.69 83 PRO A CA 1
ATOM 631 C C . PRO A 1 83 ? 11.449 -7.228 4.284 1.00 85.69 83 PRO A C 1
ATOM 633 O O . PRO A 1 83 ? 11.340 -6.375 3.416 1.00 85.69 83 PRO A O 1
ATOM 636 N N . THR A 1 84 ? 12.005 -6.938 5.455 1.00 83.69 84 THR A N 1
ATOM 637 C CA . THR A 1 84 ? 12.425 -5.571 5.833 1.00 83.69 84 THR A CA 1
ATOM 638 C C . THR A 1 84 ? 13.890 -5.256 5.499 1.00 83.69 84 THR A C 1
ATOM 640 O O . THR A 1 84 ? 14.333 -4.124 5.667 1.00 83.69 84 THR A O 1
ATOM 643 N N . SER A 1 85 ? 14.656 -6.243 5.020 1.00 76.56 85 SER A N 1
ATOM 644 C CA . SER A 1 85 ? 16.114 -6.168 4.814 1.00 76.56 85 SER A CA 1
ATOM 645 C C . SER A 1 85 ? 16.568 -6.445 3.376 1.00 76.56 85 SER A C 1
ATOM 647 O O . SER A 1 85 ? 17.737 -6.748 3.138 1.00 76.56 85 SER A O 1
ATOM 649 N N . VAL A 1 86 ? 15.660 -6.348 2.405 1.00 78.56 86 VAL A N 1
ATOM 650 C CA . VAL A 1 86 ? 15.984 -6.479 0.977 1.00 78.56 86 VAL A CA 1
ATOM 651 C C . VAL A 1 86 ? 15.705 -5.167 0.258 1.00 78.56 86 VAL A C 1
ATOM 653 O O . VAL A 1 86 ? 14.907 -4.362 0.727 1.00 78.56 86 VAL A O 1
ATOM 656 N N . SER A 1 87 ? 16.356 -4.960 -0.883 1.00 82.69 87 SER A N 1
ATOM 657 C CA . SER A 1 87 ? 16.174 -3.770 -1.722 1.00 82.69 87 SER A CA 1
ATOM 658 C C . SER A 1 87 ? 15.481 -4.067 -3.049 1.00 82.69 87 SER A C 1
ATOM 660 O O . SER A 1 87 ? 15.141 -3.142 -3.768 1.00 82.69 87 SER A O 1
ATOM 662 N N . ASN A 1 88 ? 15.235 -5.333 -3.396 1.00 91.50 88 ASN A N 1
ATOM 663 C CA . ASN A 1 88 ? 14.636 -5.707 -4.680 1.00 91.50 88 ASN A CA 1
ATOM 664 C C . ASN A 1 88 ? 13.458 -6.667 -4.532 1.00 91.50 88 ASN A C 1
ATOM 666 O O . ASN A 1 88 ? 13.091 -7.051 -3.426 1.00 91.50 88 ASN A O 1
ATOM 670 N N . TYR A 1 89 ? 12.869 -7.054 -5.663 1.00 93.31 89 TYR A N 1
ATOM 671 C CA . TYR A 1 89 ? 11.649 -7.859 -5.713 1.00 93.31 89 TYR A CA 1
ATOM 672 C C . TYR A 1 89 ? 11.891 -9.370 -5.850 1.00 93.31 89 TYR A C 1
ATOM 674 O O . TYR A 1 89 ? 10.925 -10.118 -5.973 1.00 93.31 89 TYR A O 1
ATOM 682 N N . ALA A 1 90 ? 13.141 -9.855 -5.789 1.00 92.56 90 ALA A N 1
ATOM 683 C CA . ALA A 1 90 ? 1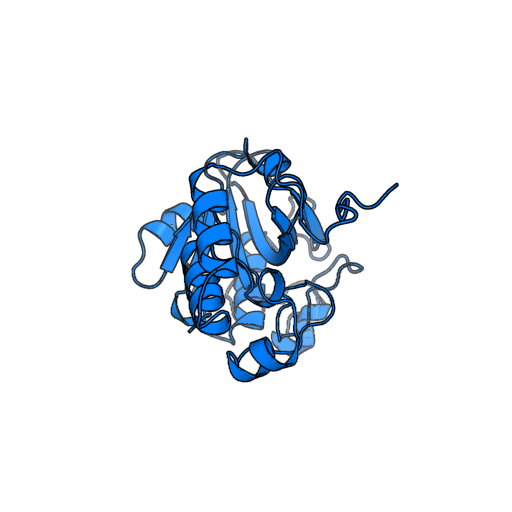3.465 -11.280 -5.977 1.00 92.56 90 ALA A CA 1
ATOM 684 C C . ALA A 1 90 ? 12.751 -12.205 -4.976 1.00 92.56 90 ALA A C 1
ATOM 686 O O . ALA A 1 90 ? 12.482 -13.371 -5.263 1.00 92.56 90 ALA A O 1
ATOM 687 N N . TRP A 1 91 ? 12.415 -11.687 -3.794 1.00 90.81 91 TRP A N 1
ATOM 688 C CA . TRP A 1 91 ? 11.674 -12.418 -2.765 1.00 90.81 91 TRP A CA 1
ATOM 689 C C . TRP A 1 91 ? 10.247 -12.798 -3.195 1.00 90.81 91 TRP A C 1
ATOM 691 O O . TRP A 1 91 ? 9.643 -13.681 -2.592 1.00 90.81 91 TRP A O 1
ATOM 701 N N . MET A 1 92 ? 9.715 -12.182 -4.255 1.00 91.56 92 MET A N 1
ATOM 702 C CA . MET A 1 92 ? 8.417 -12.521 -4.843 1.00 91.56 92 MET A CA 1
ATOM 703 C C . MET A 1 92 ? 8.485 -13.717 -5.813 1.00 91.56 92 MET A C 1
ATOM 705 O O . MET A 1 92 ? 7.447 -14.170 -6.301 1.00 91.56 92 MET A O 1
ATOM 709 N N . CYS A 1 93 ? 9.679 -14.254 -6.097 1.00 90.12 93 CYS A N 1
ATOM 710 C CA . CYS A 1 93 ? 9.908 -15.299 -7.099 1.00 90.12 93 CYS A CA 1
ATOM 711 C C . CYS A 1 93 ? 9.051 -16.553 -6.881 1.00 90.12 93 CYS A C 1
ATOM 713 O O . CYS A 1 93 ? 8.380 -17.007 -7.805 1.00 90.12 93 CYS A O 1
ATOM 715 N N . SER A 1 94 ? 9.013 -17.091 -5.660 1.00 87.00 94 SER A N 1
ATOM 716 C CA . SER A 1 94 ? 8.266 -18.324 -5.368 1.00 87.00 94 SER A CA 1
ATOM 717 C C . SER A 1 94 ? 6.749 -18.149 -5.478 1.00 87.00 94 SER A C 1
ATOM 719 O O . SER A 1 94 ? 6.052 -19.085 -5.862 1.00 87.00 94 SER A O 1
ATOM 721 N N . ALA A 1 95 ? 6.232 -16.957 -5.172 1.00 85.50 95 ALA A N 1
ATOM 722 C CA . ALA A 1 95 ? 4.800 -16.681 -5.198 1.00 85.50 95 ALA A CA 1
ATOM 723 C C . ALA A 1 95 ? 4.305 -16.305 -6.603 1.00 85.50 95 ALA A C 1
ATOM 725 O O . ALA A 1 95 ? 3.271 -16.798 -7.065 1.00 85.50 95 ALA A O 1
ATOM 726 N N . LEU A 1 96 ? 5.045 -15.441 -7.302 1.00 87.12 96 LEU A N 1
ATOM 727 C CA . LEU A 1 96 ? 4.581 -14.793 -8.531 1.00 87.12 96 LEU A CA 1
ATOM 728 C C . LEU A 1 96 ? 5.508 -14.956 -9.735 1.00 87.12 96 LEU A C 1
ATOM 730 O O . LEU A 1 96 ? 5.131 -14.538 -10.824 1.00 87.12 96 LEU A O 1
ATOM 734 N N . GLY A 1 97 ? 6.677 -15.579 -9.588 1.00 89.19 97 GLY A N 1
ATOM 735 C CA . GLY A 1 97 ? 7.636 -15.729 -10.687 1.00 89.19 97 GLY A CA 1
ATOM 736 C C . GLY A 1 97 ? 8.388 -14.440 -11.029 1.00 89.19 97 GLY A C 1
ATOM 737 O O . GLY A 1 97 ? 8.850 -14.285 -12.154 1.00 89.19 97 GLY A O 1
ATOM 738 N N . VAL A 1 98 ? 8.489 -13.506 -10.079 1.00 92.12 98 VAL A N 1
ATOM 739 C CA . VAL A 1 98 ? 9.323 -12.300 -10.187 1.00 92.12 98 VAL A CA 1
ATOM 740 C C . VAL A 1 98 ? 10.686 -12.610 -9.572 1.00 92.12 98 VAL A C 1
ATOM 742 O O . VAL A 1 98 ? 10.896 -12.441 -8.373 1.00 92.12 98 VAL A O 1
ATOM 745 N N . CYS A 1 99 ? 11.598 -13.147 -10.374 1.00 92.81 99 CYS A N 1
ATOM 746 C CA . CYS A 1 99 ? 12.882 -13.675 -9.913 1.00 92.81 99 CYS A CA 1
ATOM 747 C C . CYS A 1 99 ? 14.062 -12.779 -10.309 1.00 92.81 99 CYS A C 1
ATOM 749 O O . CYS A 1 99 ? 15.107 -12.808 -9.659 1.00 92.81 99 CYS A O 1
ATOM 751 N N . ARG A 1 100 ? 13.905 -11.978 -11.366 1.00 94.00 100 ARG A N 1
ATOM 752 C CA . ARG A 1 100 ? 14.948 -11.098 -11.914 1.00 94.00 100 ARG A CA 1
ATOM 753 C C . ARG A 1 100 ? 14.349 -9.894 -12.663 1.00 94.00 100 ARG A C 1
ATOM 755 O O . ARG A 1 100 ? 13.151 -9.897 -12.962 1.00 94.00 100 ARG A O 1
ATOM 762 N N . PRO A 1 101 ? 15.167 -8.882 -13.023 1.00 92.81 101 PRO A N 1
ATOM 763 C CA . PRO A 1 101 ? 14.701 -7.734 -13.794 1.00 92.81 101 PRO A CA 1
ATOM 764 C C . PRO A 1 101 ? 13.986 -8.129 -15.096 1.00 92.81 101 PRO A C 1
ATOM 766 O O . PRO A 1 101 ? 14.453 -8.992 -15.838 1.00 92.81 101 PRO A O 1
ATOM 769 N N . GLY A 1 102 ? 12.876 -7.452 -15.390 1.00 90.50 102 GLY A N 1
ATOM 770 C CA . GLY A 1 102 ? 12.026 -7.683 -16.562 1.00 90.50 102 GLY A CA 1
ATOM 771 C C . GLY A 1 102 ? 10.864 -8.658 -16.336 1.00 90.50 102 GLY A C 1
ATOM 772 O O . GLY A 1 102 ? 10.020 -8.803 -17.221 1.00 90.50 102 GLY A O 1
ATOM 773 N N . GLU A 1 103 ? 10.793 -9.306 -15.173 1.00 92.06 103 GLU A N 1
ATOM 774 C CA . GLU A 1 103 ? 9.672 -10.163 -14.774 1.00 92.06 103 GLU A CA 1
ATOM 775 C C . GLU A 1 103 ? 8.689 -9.374 -13.900 1.00 92.06 103 GLU A C 1
ATOM 777 O O . GLU A 1 103 ? 9.106 -8.697 -12.961 1.00 92.06 103 GLU A O 1
ATOM 782 N N . PHE A 1 104 ? 7.391 -9.456 -14.214 1.00 91.12 104 PHE A N 1
ATOM 783 C CA . PHE A 1 104 ? 6.333 -8.632 -13.601 1.00 91.12 104 PHE A CA 1
ATOM 784 C C . PHE A 1 104 ? 5.181 -9.446 -12.992 1.00 91.12 104 PHE A C 1
ATOM 786 O O . PHE A 1 104 ? 4.167 -8.878 -12.589 1.00 91.12 104 PHE A O 1
ATOM 793 N N . GLY A 1 105 ? 5.341 -10.767 -12.902 1.00 88.44 105 GLY A N 1
ATOM 794 C CA . GLY A 1 105 ? 4.329 -11.664 -12.357 1.00 88.44 105 GLY A CA 1
ATOM 795 C C . GLY A 1 105 ? 3.129 -11.832 -13.286 1.00 88.44 105 GLY A C 1
ATOM 796 O O . GLY A 1 105 ? 3.292 -11.972 -14.496 1.00 88.44 105 GLY A O 1
ATOM 797 N N . GLU A 1 106 ? 1.924 -11.861 -12.715 1.00 84.19 106 GLU A N 1
ATOM 798 C CA . GLU A 1 106 ? 0.683 -12.121 -13.462 1.00 84.19 106 GLU A CA 1
ATOM 799 C C . GLU A 1 106 ? 0.135 -10.909 -14.230 1.00 84.19 106 GLU A C 1
ATOM 801 O O . GLU A 1 106 ? -0.768 -11.059 -15.052 1.00 84.19 106 GLU A O 1
ATOM 806 N N . PHE A 1 107 ? 0.676 -9.715 -13.988 1.00 85.06 107 PHE A N 1
ATOM 807 C CA . PHE A 1 107 ? 0.208 -8.488 -14.622 1.00 85.06 107 PHE A CA 1
ATOM 808 C C . PHE A 1 107 ? 1.007 -8.193 -15.892 1.00 85.06 107 PHE A C 1
ATOM 810 O O . PHE A 1 107 ? 2.241 -8.178 -15.877 1.00 85.06 107 PHE A O 1
ATOM 817 N N . ASP A 1 108 ? 0.306 -7.900 -16.992 1.00 80.31 108 ASP A N 1
ATOM 818 C CA . ASP A 1 108 ? 0.944 -7.374 -18.199 1.00 80.31 108 ASP A CA 1
ATOM 819 C C . ASP A 1 108 ? 1.396 -5.930 -17.955 1.00 80.31 108 ASP A C 1
ATOM 821 O O . ASP A 1 108 ? 0.634 -4.972 -18.083 1.00 80.31 108 ASP A O 1
ATOM 825 N N . TRP A 1 109 ? 2.643 -5.801 -17.509 1.00 84.62 109 TRP A N 1
ATOM 826 C CA . TRP A 1 109 ? 3.229 -4.539 -17.061 1.00 84.62 109 TRP A CA 1
ATOM 827 C C . TRP A 1 109 ? 4.386 -4.060 -17.949 1.00 84.62 109 TRP A C 1
ATOM 829 O O . TRP A 1 109 ? 5.112 -3.111 -17.632 1.00 84.62 109 TRP A O 1
ATOM 839 N N . LYS A 1 110 ? 4.594 -4.716 -19.094 1.00 72.75 110 LYS A N 1
ATOM 840 C CA . LYS A 1 110 ? 5.667 -4.340 -20.016 1.00 72.75 110 LYS A CA 1
ATOM 841 C C . LYS A 1 110 ? 5.398 -2.945 -20.585 1.00 72.75 110 LYS A C 1
ATOM 843 O O . LYS A 1 110 ? 4.316 -2.657 -21.077 1.00 72.75 110 LYS A O 1
ATOM 848 N N . GLY A 1 111 ? 6.402 -2.070 -20.514 1.00 70.50 111 GLY A N 1
ATOM 849 C CA . GLY A 1 111 ? 6.305 -0.687 -20.998 1.00 70.50 111 GLY A CA 1
ATOM 850 C C . GLY A 1 111 ? 5.657 0.307 -20.024 1.00 70.50 111 GLY A C 1
ATOM 851 O O . GLY A 1 111 ? 5.667 1.498 -20.309 1.00 70.50 111 GLY A O 1
ATOM 852 N N . GLN A 1 112 ? 5.181 -0.134 -18.854 1.00 78.62 112 GLN A N 1
ATOM 853 C CA . GLN A 1 112 ? 4.491 0.710 -17.861 1.00 78.62 112 GLN A CA 1
ATOM 854 C C . GLN A 1 112 ? 5.447 1.335 -16.825 1.00 78.62 112 GLN A C 1
ATOM 856 O O . GLN A 1 112 ? 5.126 1.486 -15.647 1.00 78.62 112 GLN A O 1
ATOM 861 N N . GLY A 1 113 ? 6.676 1.654 -17.240 1.00 78.62 113 GLY A N 1
ATOM 862 C CA . GLY A 1 113 ? 7.664 2.294 -16.364 1.00 78.62 113 GLY A CA 1
ATOM 863 C C . GLY A 1 113 ? 8.284 1.385 -15.294 1.00 78.62 113 GLY A C 1
ATOM 864 O O . GLY A 1 113 ? 8.875 1.900 -14.350 1.00 78.62 113 GLY A O 1
ATOM 865 N N . GLY A 1 114 ? 8.182 0.058 -15.426 1.00 88.88 114 GLY A N 1
ATOM 866 C CA . GLY A 1 114 ? 8.884 -0.900 -14.563 1.00 88.88 114 GLY A CA 1
ATOM 867 C C . GLY A 1 114 ? 8.206 -1.130 -13.211 1.00 88.88 114 GLY A C 1
ATOM 868 O O . GLY A 1 114 ? 6.985 -1.165 -13.114 1.00 88.88 114 GLY A O 1
ATOM 869 N N . TYR A 1 115 ? 9.001 -1.306 -12.161 1.00 92.81 115 TYR A N 1
ATOM 870 C CA . TYR A 1 115 ? 8.572 -1.701 -10.817 1.00 92.81 115 TYR A CA 1
ATOM 871 C C . TYR A 1 115 ? 8.006 -0.526 -10.003 1.00 92.81 115 TYR A C 1
ATOM 873 O O . TYR A 1 115 ? 8.514 -0.140 -8.948 1.00 92.81 115 TYR A O 1
ATOM 881 N N . GLN A 1 116 ? 6.956 0.092 -10.543 1.00 93.19 116 GLN A N 1
ATOM 882 C CA . GLN A 1 116 ? 6.297 1.257 -9.961 1.00 93.19 116 GLN A CA 1
ATOM 883 C C . GLN A 1 116 ? 5.545 0.911 -8.666 1.00 93.19 116 GLN A C 1
ATOM 885 O O . GLN A 1 116 ? 5.225 -0.250 -8.408 1.00 93.19 116 GLN A O 1
ATOM 890 N N . CYS A 1 117 ? 5.213 1.920 -7.854 1.00 95.00 117 CYS A N 1
ATOM 891 C CA . CYS A 1 117 ? 4.444 1.724 -6.620 1.00 95.00 117 CYS A CA 1
ATOM 892 C C . CYS A 1 117 ? 3.089 1.042 -6.872 1.00 95.00 117 CYS A C 1
ATOM 894 O O . CYS A 1 117 ? 2.698 0.144 -6.130 1.00 95.00 117 CYS A O 1
ATOM 896 N N . TYR A 1 118 ? 2.437 1.390 -7.983 1.00 94.81 118 TYR A N 1
ATOM 897 C CA . TYR A 1 118 ? 1.199 0.767 -8.447 1.00 94.81 118 TYR A CA 1
ATOM 898 C C . TYR A 1 118 ? 1.377 -0.719 -8.771 1.00 94.81 118 TYR A C 1
ATOM 900 O O . TYR A 1 118 ? 0.623 -1.558 -8.282 1.00 94.81 118 TYR A O 1
ATOM 908 N N . TRP A 1 119 ? 2.397 -1.051 -9.571 1.00 95.00 119 TRP A N 1
ATOM 909 C CA . TRP A 1 119 ? 2.733 -2.439 -9.892 1.00 95.00 119 TRP A CA 1
ATOM 910 C C . TRP A 1 119 ? 2.981 -3.245 -8.625 1.00 95.00 119 TRP A C 1
ATOM 912 O O . TRP A 1 119 ? 2.464 -4.353 -8.485 1.00 95.00 119 TRP A O 1
ATOM 922 N N . TYR A 1 120 ? 3.756 -2.672 -7.702 1.00 95.75 120 TYR A N 1
ATOM 923 C CA . TYR A 1 120 ? 4.086 -3.322 -6.446 1.00 95.75 120 TYR A CA 1
ATOM 924 C C . TYR A 1 120 ? 2.826 -3.617 -5.640 1.00 95.75 120 TYR A C 1
ATOM 926 O O . TYR A 1 120 ? 2.659 -4.747 -5.197 1.00 95.75 120 TYR A O 1
ATOM 934 N N . TRP A 1 121 ? 1.932 -2.635 -5.493 1.00 96.38 121 TRP A N 1
ATOM 935 C CA . TRP A 1 121 ? 0.669 -2.820 -4.786 1.00 96.38 121 TRP A CA 1
ATOM 936 C C . TRP A 1 121 ? -0.159 -3.956 -5.406 1.00 96.38 121 TRP A C 1
ATOM 938 O O . TRP A 1 121 ? -0.480 -4.907 -4.703 1.00 96.38 121 TRP A O 1
ATOM 948 N N . LEU A 1 122 ? -0.395 -3.949 -6.725 1.00 94.81 122 LEU A N 1
ATOM 949 C CA . LEU A 1 122 ? -1.123 -5.034 -7.409 1.00 94.81 122 LEU A CA 1
ATOM 950 C C . LEU A 1 122 ? -0.502 -6.412 -7.153 1.00 94.81 122 LEU A C 1
ATOM 952 O O . LEU A 1 122 ? -1.185 -7.373 -6.803 1.00 94.81 122 LEU A O 1
ATOM 956 N N . THR A 1 123 ? 0.813 -6.485 -7.322 1.00 94.00 123 THR A N 1
ATOM 957 C CA . THR A 1 123 ? 1.612 -7.703 -7.188 1.00 94.00 123 THR A CA 1
ATOM 958 C C . THR A 1 123 ? 1.567 -8.222 -5.754 1.00 94.00 123 THR A C 1
ATOM 960 O O . THR A 1 123 ? 1.306 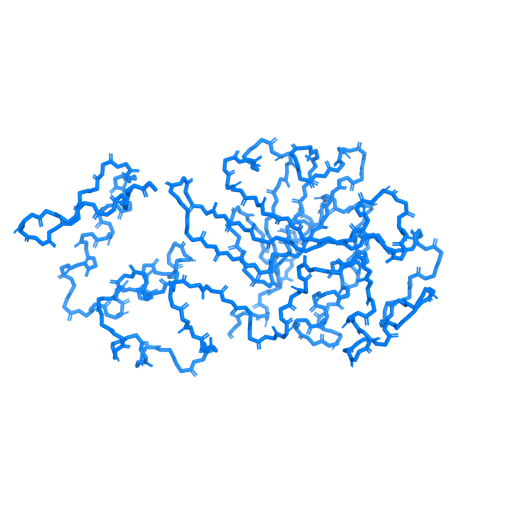-9.399 -5.519 1.00 94.00 123 THR A O 1
ATOM 963 N N . ARG A 1 124 ? 1.752 -7.351 -4.763 1.00 94.44 124 ARG A N 1
ATOM 964 C CA . ARG A 1 124 ? 1.740 -7.744 -3.357 1.00 94.44 124 ARG A CA 1
ATOM 965 C C . ARG A 1 124 ? 0.339 -8.135 -2.883 1.00 94.44 124 ARG A C 1
ATOM 967 O O . ARG A 1 124 ? 0.227 -9.159 -2.218 1.00 94.44 124 ARG A O 1
ATOM 974 N N . GLU A 1 125 ? -0.719 -7.433 -3.282 1.00 93.06 125 GLU A N 1
ATOM 975 C CA . GLU A 1 125 ? -2.098 -7.831 -2.950 1.00 93.06 125 GLU A CA 1
ATOM 976 C C . GLU A 1 125 ? -2.448 -9.212 -3.531 1.00 93.06 125 GLU A C 1
ATOM 978 O O . GLU A 1 125 ? -3.037 -10.046 -2.845 1.00 93.06 125 GLU A O 1
ATOM 983 N N . ALA A 1 126 ? -2.009 -9.516 -4.758 1.00 91.00 126 ALA A N 1
ATOM 984 C CA . ALA A 1 126 ? -2.160 -10.853 -5.336 1.00 91.00 126 ALA A CA 1
ATOM 985 C C . ALA A 1 126 ? -1.403 -11.941 -4.550 1.00 91.00 126 ALA A C 1
ATOM 987 O O . ALA A 1 126 ? -1.868 -13.078 -4.461 1.00 91.00 126 ALA A O 1
ATOM 988 N N . MET A 1 127 ? -0.246 -11.624 -3.956 1.00 89.00 127 MET A N 1
ATOM 989 C CA . MET A 1 127 ? 0.461 -12.564 -3.072 1.00 89.00 127 MET A CA 1
ATOM 990 C C . MET A 1 127 ? -0.296 -12.817 -1.772 1.00 89.00 127 MET A C 1
ATOM 992 O O . MET A 1 127 ? -0.306 -13.949 -1.297 1.00 89.00 127 MET A O 1
ATOM 996 N N . LEU A 1 128 ? -0.878 -11.768 -1.189 1.00 86.25 128 LEU A N 1
ATOM 997 C CA . LEU A 1 128 ? -1.564 -11.839 0.100 1.00 86.25 128 LEU A CA 1
ATOM 998 C C . LEU A 1 128 ? -2.910 -12.553 -0.012 1.00 86.25 128 LEU A C 1
ATOM 1000 O O . LEU A 1 128 ? -3.230 -13.405 0.813 1.00 86.25 128 LEU A O 1
ATOM 1004 N N . HIS A 1 129 ? -3.667 -12.247 -1.065 1.00 86.75 129 HIS A N 1
ATOM 1005 C CA . HIS A 1 129 ? -5.065 -12.669 -1.200 1.00 86.75 129 HIS A CA 1
ATOM 1006 C C . HIS A 1 129 ? -5.288 -13.721 -2.291 1.00 86.75 129 HIS A C 1
ATOM 1008 O O . HIS A 1 129 ? -6.421 -14.129 -2.547 1.00 86.75 129 HIS A O 1
ATOM 1014 N N . GLY A 1 130 ? -4.209 -14.175 -2.933 1.00 86.75 130 GLY A N 1
ATOM 1015 C CA . GLY A 1 130 ? -4.207 -15.181 -3.993 1.00 86.75 130 GLY A CA 1
ATOM 1016 C C . GLY A 1 130 ? -4.226 -14.589 -5.406 1.00 86.75 130 GLY A C 1
ATOM 1017 O O . GLY A 1 130 ? -4.780 -13.515 -5.654 1.00 86.75 130 GLY A O 1
ATOM 1018 N N . LYS A 1 131 ? -3.631 -15.320 -6.358 1.00 85.25 131 LYS A N 1
ATOM 1019 C CA . LYS A 1 131 ? -3.596 -14.944 -7.782 1.00 85.25 131 LYS A CA 1
ATOM 1020 C C . LYS A 1 131 ? 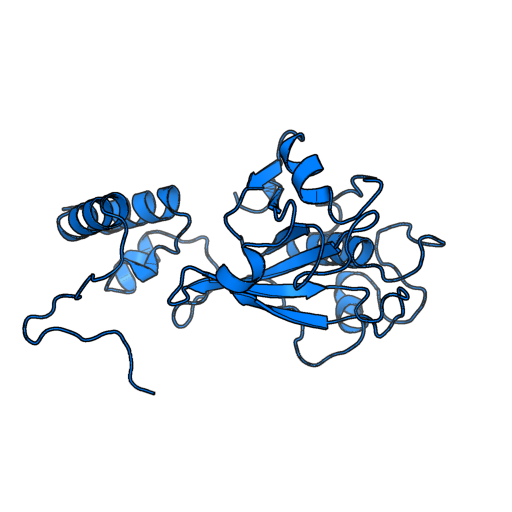-5.004 -14.718 -8.329 1.00 85.25 131 LYS A C 1
ATOM 1022 O O . LYS A 1 131 ? -5.909 -15.511 -8.067 1.00 85.25 131 LYS A O 1
ATOM 1027 N N . GLY A 1 132 ? -5.191 -13.632 -9.075 1.00 85.38 132 GLY A N 1
ATOM 1028 C CA . GLY A 1 132 ? -6.496 -13.235 -9.617 1.00 85.38 132 GLY A CA 1
ATOM 1029 C C . GLY A 1 132 ? -7.490 -12.648 -8.601 1.00 85.38 132 GLY A C 1
ATOM 1030 O O . GLY A 1 132 ? -8.599 -12.272 -8.986 1.00 85.38 132 GLY A O 1
ATOM 1031 N N . SER A 1 133 ? -7.121 -12.512 -7.321 1.00 87.19 133 SER A N 1
ATOM 1032 C CA . SER A 1 133 ? -7.954 -11.831 -6.314 1.00 87.19 133 SER A CA 1
ATOM 1033 C C . SER A 1 133 ? -8.106 -10.331 -6.587 1.00 87.19 133 SER A C 1
ATOM 1035 O O . SER A 1 133 ? -9.083 -9.706 -6.152 1.00 87.19 133 SER A O 1
ATOM 1037 N N . ILE A 1 134 ? -7.176 -9.753 -7.350 1.00 91.06 134 ILE A N 1
ATOM 1038 C CA . ILE A 1 134 ? -7.138 -8.352 -7.742 1.00 91.06 134 ILE A CA 1
ATOM 1039 C C . ILE A 1 134 ? -6.983 -8.215 -9.258 1.00 91.06 134 ILE A C 1
ATOM 1041 O O . ILE A 1 134 ? -6.331 -9.016 -9.918 1.00 91.06 134 ILE A O 1
ATOM 1045 N N . GLN A 1 135 ? -7.625 -7.193 -9.815 1.00 89.75 135 GLN A N 1
ATOM 1046 C CA . GLN A 1 135 ? -7.475 -6.783 -11.208 1.00 89.75 135 GLN A CA 1
ATOM 1047 C C . GLN A 1 135 ? -6.968 -5.350 -11.201 1.00 89.75 135 GLN A C 1
ATOM 1049 O O . GLN A 1 135 ? -7.323 -4.601 -10.291 1.00 89.75 135 GLN A O 1
ATOM 1054 N N . ASN A 1 136 ? -6.169 -4.976 -12.201 1.00 90.69 136 ASN A N 1
ATOM 1055 C CA . ASN A 1 136 ? -5.684 -3.608 -12.336 1.00 90.69 136 ASN A CA 1
ATOM 1056 C C . ASN A 1 136 ? -6.873 -2.635 -12.482 1.00 90.69 136 ASN A C 1
ATOM 1058 O O . ASN A 1 136 ? -7.585 -2.724 -13.485 1.00 90.69 136 ASN A O 1
ATOM 1062 N N . PRO A 1 137 ? -7.085 -1.706 -11.529 1.00 89.50 137 PRO A N 1
ATOM 1063 C CA . PRO A 1 137 ? -8.147 -0.705 -11.612 1.00 89.50 137 PRO A CA 1
ATOM 1064 C C . PRO A 1 137 ? -8.027 0.249 -12.803 1.00 89.50 137 PRO A C 1
ATOM 1066 O O . PRO A 1 137 ? -9.018 0.865 -13.188 1.00 89.50 137 PRO A O 1
ATOM 1069 N N . GLY A 1 138 ? -6.825 0.405 -13.368 1.00 87.38 138 GLY A N 1
ATOM 1070 C CA . GLY A 1 138 ? -6.578 1.316 -14.484 1.00 87.38 138 GLY A CA 1
ATOM 1071 C C . GLY A 1 138 ? -6.728 2.792 -14.108 1.00 87.38 138 GLY A C 1
ATOM 1072 O O . GLY A 1 138 ? -7.040 3.612 -14.971 1.00 87.38 138 GLY A O 1
ATOM 1073 N N . THR A 1 139 ? -6.545 3.144 -12.830 1.00 88.56 139 THR A N 1
ATOM 1074 C CA . THR A 1 139 ? -6.536 4.555 -12.418 1.00 88.56 139 THR A CA 1
ATOM 1075 C C . THR A 1 139 ? -5.346 5.280 -13.047 1.00 88.56 139 THR A C 1
ATOM 1077 O O . THR A 1 139 ? -4.278 4.700 -13.233 1.00 88.56 139 THR A O 1
ATOM 1080 N N . LEU A 1 140 ? -5.539 6.560 -13.381 1.00 84.31 140 LEU A N 1
ATOM 1081 C CA . LEU A 1 140 ? -4.521 7.383 -14.048 1.00 84.31 140 LEU A CA 1
ATOM 1082 C C . LEU A 1 140 ? -3.277 7.614 -13.182 1.00 84.31 140 LEU A C 1
ATOM 1084 O O . LEU A 1 140 ? -2.190 7.844 -13.706 1.00 84.31 140 LEU A O 1
ATOM 1088 N N . ASP A 1 141 ? -3.448 7.562 -11.865 1.00 92.12 141 ASP A N 1
ATOM 1089 C CA . ASP A 1 141 ? -2.407 7.802 -10.882 1.00 92.12 141 ASP A CA 1
ATOM 1090 C C . ASP A 1 141 ? -2.578 6.877 -9.663 1.00 92.12 141 ASP A C 1
ATOM 1092 O O . ASP A 1 141 ? -3.626 6.243 -9.472 1.00 92.12 141 ASP A O 1
ATOM 1096 N N . ALA A 1 142 ? -1.512 6.766 -8.867 1.00 94.25 142 ALA A N 1
ATOM 1097 C CA . ALA A 1 142 ? -1.461 5.889 -7.703 1.00 94.25 142 ALA A CA 1
ATOM 1098 C C . ALA A 1 142 ? -2.146 6.512 -6.479 1.00 94.25 142 ALA A C 1
ATOM 1100 O O . ALA A 1 142 ? -2.798 5.797 -5.719 1.00 94.25 142 ALA A O 1
ATOM 1101 N N . GLY A 1 143 ? -2.034 7.832 -6.294 1.00 95.69 143 GLY A N 1
ATOM 1102 C CA . GLY A 1 143 ? -2.614 8.529 -5.142 1.00 95.69 143 GLY A CA 1
ATOM 1103 C C . GLY A 1 143 ? -4.141 8.441 -5.088 1.00 95.69 143 GLY A C 1
ATOM 1104 O O . GLY A 1 143 ? -4.718 8.321 -4.007 1.00 95.69 143 GLY A O 1
ATOM 1105 N N . SER A 1 144 ? -4.790 8.401 -6.251 1.00 95.81 144 SER A N 1
ATOM 1106 C CA . SER A 1 144 ? -6.244 8.329 -6.410 1.00 95.81 144 SER A CA 1
ATOM 1107 C C . SER A 1 144 ? -6.847 6.942 -6.157 1.00 95.81 144 SER A C 1
ATOM 1109 O O . SER A 1 144 ? -8.070 6.811 -6.197 1.00 95.81 144 SER A O 1
ATOM 1111 N N . LEU A 1 145 ? -6.054 5.896 -5.892 1.00 97.25 145 LEU A N 1
ATOM 1112 C CA . LEU A 1 145 ? -6.569 4.525 -5.745 1.00 97.25 145 LEU A CA 1
ATOM 1113 C C . LEU A 1 145 ? -7.610 4.379 -4.630 1.00 97.25 145 LEU A C 1
ATOM 1115 O O . LEU A 1 145 ? -8.665 3.792 -4.858 1.00 97.25 145 LEU A O 1
ATOM 1119 N N . GLY A 1 146 ? -7.377 4.965 -3.457 1.00 96.31 146 GLY A N 1
ATOM 1120 C CA . GLY A 1 146 ? -8.355 4.968 -2.371 1.00 96.31 146 GLY A CA 1
ATOM 1121 C C . GLY A 1 146 ? -9.628 5.755 -2.709 1.00 96.31 146 GLY A C 1
ATOM 1122 O O . GLY A 1 146 ? -10.720 5.373 -2.294 1.00 96.31 146 GLY A O 1
ATOM 1123 N N . ILE A 1 147 ? -9.528 6.821 -3.513 1.00 95.38 147 ILE A N 1
ATOM 1124 C CA . ILE A 1 147 ? -10.701 7.570 -4.000 1.00 95.38 147 ILE A CA 1
ATOM 1125 C C . ILE A 1 147 ? -11.503 6.709 -4.978 1.00 95.38 147 ILE A C 1
ATOM 1127 O O . ILE A 1 147 ? -12.724 6.610 -4.857 1.00 95.38 147 ILE A O 1
ATOM 1131 N N . TRP A 1 148 ? -10.821 6.058 -5.923 1.00 96.69 148 TRP A N 1
ATOM 1132 C CA . TRP A 1 148 ? -11.446 5.100 -6.827 1.00 96.69 148 TRP A CA 1
ATOM 1133 C C . TRP A 1 148 ? -12.140 3.994 -6.031 1.00 96.69 148 TRP A C 1
ATOM 1135 O O . TRP A 1 148 ? -13.334 3.786 -6.237 1.00 96.69 148 TRP A O 1
ATOM 1145 N N . ALA A 1 149 ? -11.450 3.369 -5.072 1.00 96.62 149 ALA A N 1
ATOM 1146 C CA . ALA A 1 149 ? -11.981 2.286 -4.247 1.00 96.62 149 ALA A CA 1
ATOM 1147 C C . ALA A 1 149 ? -13.252 2.706 -3.496 1.00 96.62 149 ALA A C 1
ATOM 1149 O O . ALA A 1 149 ? -14.220 1.954 -3.480 1.00 96.62 149 ALA A O 1
ATOM 1150 N N . ALA A 1 150 ? -13.310 3.938 -2.976 1.00 94.12 150 ALA A N 1
ATOM 1151 C CA . ALA A 1 150 ? -14.503 4.478 -2.319 1.00 94.12 150 ALA A CA 1
ATOM 1152 C C . ALA A 1 150 ? -15.749 4.545 -3.228 1.00 94.12 150 ALA A C 1
ATOM 1154 O O . ALA A 1 150 ? -16.870 4.608 -2.728 1.00 94.12 150 ALA A O 1
ATOM 1155 N N . SER A 1 151 ? -15.566 4.551 -4.552 1.00 94.69 151 SER A N 1
ATOM 1156 C CA . SER A 1 151 ? -16.657 4.559 -5.536 1.00 94.69 151 SER A CA 1
ATOM 1157 C C . SER A 1 151 ? -17.024 3.168 -6.067 1.00 94.69 151 SER A C 1
ATOM 1159 O O . SER A 1 151 ? -18.000 3.035 -6.806 1.00 94.69 151 SER A O 1
ATOM 1161 N N . GLN A 1 152 ? -16.260 2.129 -5.716 1.00 96.62 152 GLN A N 1
ATOM 1162 C CA . GLN A 1 152 ? -16.462 0.785 -6.245 1.00 96.62 152 GLN A CA 1
ATOM 1163 C C . GLN A 1 152 ? -17.291 -0.090 -5.311 1.00 96.62 152 GLN A C 1
ATOM 1165 O O . GLN A 1 152 ? -17.068 -0.164 -4.106 1.00 96.62 152 GLN A O 1
ATOM 1170 N N . LYS A 1 153 ? -18.214 -0.857 -5.894 1.00 95.50 153 LYS A N 1
ATOM 1171 C CA . LYS A 1 153 ? -18.938 -1.892 -5.154 1.00 95.50 153 LYS A CA 1
ATOM 1172 C C . LYS A 1 153 ? -17.979 -3.012 -4.735 1.00 95.50 153 LYS A C 1
ATOM 1174 O O . LYS A 1 153 ? -17.242 -3.535 -5.568 1.00 95.50 153 LYS A O 1
ATOM 1179 N N . GLY A 1 154 ? -18.062 -3.438 -3.474 1.00 91.31 154 GLY A N 1
ATOM 1180 C CA . GLY A 1 154 ? -17.228 -4.515 -2.924 1.00 91.31 154 GLY A CA 1
ATOM 1181 C C . GLY A 1 154 ? -15.842 -4.057 -2.465 1.00 91.31 154 GLY A C 1
ATOM 1182 O O . GLY A 1 154 ? -14.972 -4.902 -2.243 1.00 91.31 154 GLY A O 1
ATOM 1183 N N . TRP A 1 155 ? -15.637 -2.744 -2.371 1.00 94.50 155 TRP A N 1
ATOM 1184 C CA . TRP A 1 155 ? -14.446 -2.132 -1.812 1.00 94.50 155 TRP A CA 1
ATOM 1185 C C . TRP A 1 155 ? -14.827 -1.245 -0.633 1.00 94.50 155 TRP A C 1
ATOM 1187 O O . TRP A 1 155 ? -15.801 -0.493 -0.687 1.00 94.50 155 TRP A O 1
ATOM 1197 N N . THR A 1 156 ? -13.998 -1.296 0.398 1.00 90.50 156 THR A N 1
ATOM 1198 C CA . THR A 1 156 ? -14.034 -0.370 1.522 1.00 90.50 156 THR A CA 1
ATOM 1199 C C . THR A 1 156 ? -12.902 0.637 1.358 1.00 90.50 156 THR A C 1
ATOM 1201 O O . THR A 1 156 ? -11.796 0.278 0.953 1.00 90.50 156 THR A O 1
ATOM 1204 N N . SER A 1 157 ? -13.168 1.907 1.674 1.00 93.56 157 SER A N 1
ATOM 1205 C CA . SER A 1 157 ? -12.139 2.940 1.785 1.00 93.56 157 SER A CA 1
ATOM 1206 C C . SER A 1 157 ? -12.460 3.927 2.903 1.00 93.56 157 SER A C 1
ATOM 1208 O O . SER A 1 157 ? -13.598 4.382 3.027 1.00 93.56 157 SER A O 1
ATOM 1210 N N . GLY A 1 158 ? -11.449 4.289 3.691 1.00 88.94 158 GLY A N 1
ATOM 1211 C CA . GLY A 1 158 ? -11.597 5.186 4.831 1.00 88.94 158 GLY A CA 1
ATOM 1212 C C . GLY A 1 158 ? -10.266 5.651 5.416 1.00 88.94 158 GLY A C 1
ATOM 1213 O O . GLY A 1 158 ? -9.228 5.620 4.756 1.00 88.94 158 GLY A O 1
ATOM 1214 N N . SER A 1 159 ? -10.318 6.112 6.664 1.00 86.06 159 SER A N 1
ATOM 1215 C CA . SER A 1 159 ? -9.172 6.651 7.409 1.00 86.06 159 SER A CA 1
ATOM 1216 C C . SER A 1 159 ? -8.534 5.652 8.376 1.00 86.06 159 SER A C 1
ATOM 1218 O O . SER A 1 159 ? -7.528 5.980 8.997 1.00 86.06 159 SER A O 1
ATOM 1220 N N . VAL A 1 160 ? -9.107 4.456 8.521 1.00 84.94 160 VAL A N 1
ATOM 1221 C CA . VAL A 1 160 ? -8.618 3.434 9.452 1.00 84.94 160 VAL A CA 1
ATOM 1222 C C . VAL A 1 160 ? -7.766 2.417 8.686 1.00 84.94 160 VAL A C 1
ATOM 1224 O O . VAL A 1 160 ? -8.240 1.871 7.685 1.00 84.94 160 VAL A O 1
ATOM 1227 N N . PRO A 1 161 ? -6.506 2.180 9.093 1.00 86.00 161 PRO A N 1
ATOM 1228 C CA . PRO A 1 161 ? -5.638 1.228 8.421 1.00 86.00 161 PRO A CA 1
ATOM 1229 C C . PRO A 1 161 ? -6.033 -0.215 8.710 1.00 86.00 161 PRO A C 1
ATOM 1231 O O . PRO A 1 161 ? -6.475 -0.558 9.805 1.00 86.00 161 PRO A O 1
ATOM 1234 N N . ARG A 1 162 ? -5.747 -1.088 7.745 1.00 84.88 162 ARG A N 1
ATOM 1235 C CA . ARG A 1 162 ? -5.925 -2.529 7.883 1.00 84.88 162 ARG A CA 1
ATOM 1236 C C . ARG A 1 162 ? -4.729 -3.271 7.309 1.00 84.88 162 ARG A C 1
ATOM 1238 O O . ARG A 1 162 ? -4.366 -3.035 6.160 1.00 84.88 162 ARG A O 1
ATOM 1245 N N . ALA A 1 163 ? -4.141 -4.174 8.092 1.00 86.25 163 ALA A N 1
ATOM 1246 C CA . ALA A 1 163 ? -3.068 -5.039 7.610 1.00 86.25 163 ALA A CA 1
ATOM 1247 C C . ALA A 1 163 ? -3.578 -5.910 6.450 1.00 86.25 163 ALA A C 1
ATOM 1249 O O . ALA A 1 163 ? -4.655 -6.500 6.540 1.00 86.25 163 ALA A O 1
ATOM 1250 N N . GLY A 1 164 ? -2.815 -5.958 5.362 1.00 85.81 164 GLY A N 1
ATOM 1251 C CA . GLY A 1 164 ? -3.183 -6.585 4.094 1.00 85.81 164 GLY A CA 1
ATOM 1252 C C . GLY A 1 164 ? -4.101 -5.746 3.211 1.00 85.81 164 GLY A C 1
ATOM 1253 O O . GLY A 1 164 ? -4.635 -6.274 2.247 1.00 85.81 164 GLY A O 1
ATOM 1254 N N . GLY A 1 165 ? -4.347 -4.482 3.555 1.00 91.25 165 GLY A N 1
ATOM 1255 C CA . GLY A 1 165 ? -4.993 -3.518 2.669 1.00 91.25 165 GLY A CA 1
ATOM 1256 C C . GLY A 1 165 ? -3.989 -2.574 2.008 1.00 91.25 165 GLY A C 1
ATOM 1257 O O . GLY A 1 165 ? -2.801 -2.549 2.340 1.00 91.25 165 GLY A O 1
ATOM 1258 N N . GLY A 1 166 ? -4.499 -1.730 1.119 1.00 96.88 166 GLY A N 1
ATOM 1259 C CA . GLY A 1 166 ? -3.754 -0.649 0.492 1.00 96.88 166 GLY A CA 1
ATOM 1260 C C . GLY A 1 166 ? -3.851 0.659 1.274 1.00 96.88 166 GLY A C 1
ATOM 1261 O O . GLY A 1 166 ? -4.813 0.921 2.000 1.00 96.88 166 GLY A O 1
ATOM 1262 N N . VAL A 1 167 ? -2.858 1.520 1.071 1.00 98.19 167 VAL A N 1
ATOM 1263 C CA . VAL A 1 167 ? -2.890 2.937 1.440 1.00 98.19 167 VAL A CA 1
ATOM 1264 C C . VAL A 1 167 ? -2.441 3.770 0.247 1.00 98.19 167 VAL A C 1
ATOM 1266 O O . VAL A 1 167 ? -1.434 3.450 -0.381 1.00 98.19 167 VAL A O 1
ATOM 1269 N N . SER A 1 168 ? -3.185 4.823 -0.091 1.00 98.19 168 SER A N 1
ATOM 1270 C CA . SER A 1 168 ? -2.827 5.765 -1.156 1.00 98.19 168 SER A CA 1
ATOM 1271 C C . SER A 1 168 ? -2.982 7.205 -0.693 1.00 98.19 168 SER A C 1
ATOM 1273 O O . SER A 1 168 ? -3.691 7.474 0.272 1.00 98.19 168 SER A O 1
ATOM 1275 N N . GLY A 1 169 ? -2.319 8.132 -1.377 1.00 97.31 169 GLY A N 1
ATOM 1276 C CA . GLY A 1 169 ? -2.427 9.562 -1.100 1.00 97.31 169 GLY A CA 1
ATOM 1277 C C . GLY A 1 169 ? -1.411 10.381 -1.886 1.00 97.31 169 GLY A C 1
ATOM 1278 O O . GLY A 1 169 ? -0.682 9.853 -2.731 1.00 97.31 169 GLY A O 1
ATOM 1279 N N . PHE A 1 170 ? -1.354 11.678 -1.593 1.00 96.88 170 PHE A N 1
ATOM 1280 C CA . PHE A 1 170 ? -0.484 12.629 -2.276 1.00 96.88 170 PHE A CA 1
ATOM 1281 C C . PHE A 1 170 ? 0.364 13.435 -1.297 1.00 96.88 170 PHE A C 1
ATOM 1283 O O . PHE A 1 170 ? -0.146 14.053 -0.361 1.00 96.88 170 PHE A O 1
ATOM 1290 N N . GLY A 1 171 ? 1.650 13.532 -1.620 1.00 94.19 171 GLY A N 1
ATOM 1291 C CA . GLY A 1 171 ? 2.599 14.392 -0.933 1.00 94.19 171 GLY A CA 1
ATOM 1292 C C . GLY A 1 171 ? 3.319 13.733 0.239 1.00 94.19 171 GLY A C 1
ATOM 1293 O O . GLY A 1 171 ? 3.048 12.602 0.657 1.00 94.19 171 GLY A O 1
ATOM 1294 N N . GLU A 1 172 ? 4.289 14.485 0.741 1.00 93.19 172 GLU A N 1
ATOM 1295 C CA . GLU A 1 172 ? 5.153 14.075 1.838 1.00 93.19 172 GLU A CA 1
ATOM 1296 C C . GLU A 1 172 ? 4.379 14.005 3.168 1.00 93.19 172 GLU A C 1
ATOM 1298 O O . GLU A 1 172 ? 3.433 14.770 3.370 1.00 93.19 172 GLU A O 1
ATOM 1303 N N . PRO A 1 173 ? 4.777 13.114 4.097 1.00 92.88 173 PRO A N 1
ATOM 1304 C CA . PRO A 1 173 ? 5.943 12.220 4.022 1.00 92.88 173 PRO A CA 1
ATOM 1305 C C . PRO A 1 173 ? 5.671 10.877 3.314 1.00 92.88 173 PRO A C 1
ATOM 1307 O O . PRO A 1 173 ? 6.526 9.988 3.294 1.00 92.88 173 PRO A O 1
ATOM 1310 N N . PHE A 1 174 ? 4.461 10.678 2.785 1.00 93.00 174 PHE A N 1
ATOM 1311 C CA . PHE A 1 174 ? 4.035 9.385 2.255 1.00 93.00 174 PHE A CA 1
ATOM 1312 C C . PHE A 1 174 ? 4.649 9.086 0.881 1.00 93.00 174 PHE A C 1
ATOM 1314 O O . PHE A 1 174 ? 5.216 8.006 0.670 1.00 93.00 174 PHE A O 1
ATOM 1321 N N . GLY A 1 175 ? 4.601 10.052 -0.036 1.00 89.56 175 GLY A N 1
ATOM 1322 C CA . GLY A 1 175 ? 5.227 9.930 -1.347 1.00 89.56 175 GLY A CA 1
ATOM 1323 C C . GLY A 1 175 ? 5.088 11.184 -2.202 1.00 89.56 175 GLY A C 1
ATOM 1324 O O . GLY A 1 175 ? 4.944 12.293 -1.695 1.00 89.56 175 GLY A O 1
ATOM 1325 N N . ALA A 1 176 ? 5.130 11.011 -3.523 1.00 88.12 176 ALA A N 1
ATOM 1326 C CA . ALA A 1 176 ? 5.098 12.135 -4.450 1.00 88.12 176 ALA A CA 1
ATOM 1327 C C . ALA A 1 176 ? 3.787 12.937 -4.354 1.00 88.12 176 ALA A C 1
ATOM 1329 O O . ALA A 1 176 ? 2.713 12.405 -4.064 1.00 88.12 176 ALA A O 1
ATOM 1330 N N . GLY A 1 177 ? 3.872 14.240 -4.627 1.00 90.25 177 GLY A N 1
ATOM 1331 C CA . GLY A 1 177 ? 2.696 15.087 -4.810 1.00 90.25 177 GLY A CA 1
ATOM 1332 C C . GLY A 1 177 ? 1.937 14.779 -6.112 1.00 90.25 177 GLY A C 1
ATOM 1333 O O . GLY A 1 177 ? 2.303 13.877 -6.873 1.00 90.25 177 GLY A O 1
ATOM 1334 N N . PRO A 1 178 ? 0.875 15.546 -6.406 1.00 89.00 178 PRO A N 1
ATOM 1335 C CA . PRO A 1 178 ? 0.214 15.493 -7.706 1.00 89.00 178 PRO A CA 1
ATOM 1336 C C . PRO A 1 178 ? 1.205 15.766 -8.860 1.00 89.00 178 PRO A C 1
ATOM 1338 O O . PRO A 1 178 ? 2.136 16.554 -8.680 1.00 89.00 178 PRO A O 1
ATOM 1341 N N . PRO A 1 179 ? 1.010 15.160 -10.047 1.00 91.06 179 PRO A N 1
ATOM 1342 C CA . PRO A 1 179 ? -0.175 14.395 -10.444 1.00 91.06 179 PRO A CA 1
ATOM 1343 C C . PRO A 1 179 ? -0.131 12.897 -10.102 1.00 91.06 179 PRO A C 1
ATOM 1345 O O . PRO A 1 179 ? -1.132 12.228 -10.298 1.00 91.06 179 PRO A O 1
ATOM 1348 N N . PHE A 1 180 ? 0.991 12.356 -9.619 1.00 91.38 180 PHE A N 1
ATOM 1349 C CA . PHE A 1 180 ? 1.180 10.898 -9.545 1.00 91.38 180 PHE A CA 1
ATOM 1350 C C . PHE A 1 180 ? 0.736 10.275 -8.217 1.00 91.38 180 PHE A C 1
ATOM 1352 O O . PHE A 1 180 ? 0.189 9.170 -8.201 1.00 91.38 180 PHE A O 1
ATOM 1359 N N . GLY A 1 181 ? 0.976 10.973 -7.103 1.00 94.75 181 GLY A N 1
ATOM 1360 C CA . GLY A 1 181 ? 0.715 10.418 -5.777 1.00 94.75 181 GLY A CA 1
ATOM 1361 C C . GLY A 1 181 ? 1.558 9.180 -5.474 1.00 94.75 181 GLY A C 1
ATOM 1362 O O . GLY A 1 181 ? 2.596 8.930 -6.092 1.00 94.75 181 GLY A O 1
ATOM 1363 N N . HIS A 1 182 ? 1.102 8.393 -4.504 1.00 96.69 182 HIS A N 1
ATOM 1364 C CA . HIS A 1 182 ? 1.745 7.144 -4.119 1.00 96.69 182 HIS A CA 1
ATOM 1365 C C . HIS A 1 182 ? 0.727 6.111 -3.626 1.00 96.69 182 HIS A C 1
ATOM 1367 O O . HIS A 1 182 ? -0.355 6.472 -3.164 1.00 96.69 182 HIS A O 1
ATOM 1373 N N . VAL A 1 183 ? 1.088 4.829 -3.719 1.00 97.88 183 VAL A N 1
ATOM 1374 C CA . VAL A 1 183 ? 0.341 3.705 -3.140 1.00 97.88 183 VAL A CA 1
ATOM 1375 C C . VAL A 1 183 ? 1.305 2.689 -2.533 1.00 97.88 183 VAL A C 1
ATOM 1377 O O . VAL A 1 183 ? 2.392 2.447 -3.060 1.00 97.88 183 VAL A O 1
ATOM 1380 N N . ALA A 1 184 ? 0.911 2.099 -1.413 1.00 97.69 184 ALA A N 1
ATOM 1381 C CA . ALA A 1 184 ? 1.655 1.064 -0.716 1.00 97.69 184 ALA A CA 1
ATOM 1382 C C . ALA A 1 184 ? 0.700 0.032 -0.106 1.00 97.69 184 ALA A C 1
ATOM 1384 O O . ALA A 1 184 ? -0.510 0.257 -0.044 1.00 97.69 184 ALA A O 1
ATOM 1385 N N . VAL A 1 185 ? 1.252 -1.086 0.354 1.00 97.38 185 VAL A N 1
ATOM 1386 C CA . VAL A 1 185 ? 0.517 -2.107 1.110 1.00 97.38 185 VAL A CA 1
ATOM 1387 C C . VAL A 1 185 ? 0.794 -1.900 2.589 1.00 97.38 185 VAL A C 1
ATOM 1389 O O . VAL A 1 185 ? 1.936 -1.666 2.977 1.00 97.38 185 VAL A O 1
ATOM 1392 N N . VAL A 1 186 ? -0.244 -1.974 3.415 1.00 95.12 186 VAL A N 1
ATOM 1393 C CA . VAL A 1 186 ? -0.134 -1.963 4.874 1.00 95.12 186 VAL A CA 1
ATOM 1394 C C . VAL A 1 186 ? 0.204 -3.381 5.323 1.00 95.12 186 VAL A C 1
ATOM 1396 O O . VAL A 1 186 ? -0.648 -4.260 5.320 1.00 95.12 186 VAL A O 1
ATOM 1399 N N . GLU A 1 187 ? 1.450 -3.629 5.705 1.00 90.25 187 GLU A N 1
ATOM 1400 C CA . GLU A 1 187 ? 1.907 -4.952 6.148 1.00 90.25 187 GLU A CA 1
ATOM 1401 C C . GLU A 1 187 ? 1.532 -5.220 7.606 1.00 90.25 187 GLU A C 1
ATOM 1403 O O . GLU A 1 187 ? 1.188 -6.346 7.966 1.00 90.25 187 GLU A O 1
ATOM 1408 N N . LYS A 1 188 ? 1.578 -4.180 8.447 1.00 84.19 188 LYS A N 1
ATOM 1409 C CA . LYS A 1 188 ? 1.249 -4.263 9.874 1.00 84.19 188 LYS A CA 1
ATOM 1410 C C . LYS A 1 188 ? 0.523 -3.020 10.352 1.00 84.19 188 LYS A C 1
ATOM 1412 O O . LYS A 1 188 ? 0.788 -1.917 9.873 1.00 84.19 188 LYS A O 1
ATOM 1417 N N . VAL A 1 189 ? -0.339 -3.211 11.344 1.00 83.31 189 VAL A N 1
ATOM 1418 C CA . VAL A 1 189 ? -0.987 -2.138 12.103 1.00 83.31 189 VAL A CA 1
ATOM 1419 C C . VAL A 1 189 ? -0.776 -2.420 13.579 1.00 83.31 189 VAL A C 1
ATOM 1421 O O . VAL A 1 189 ? -1.084 -3.510 14.060 1.00 83.31 189 VAL A O 1
ATOM 1424 N N . GLU A 1 190 ? -0.267 -1.430 14.299 1.00 81.62 190 GLU A N 1
ATOM 1425 C CA . GLU A 1 190 ? -0.029 -1.524 15.732 1.00 81.62 190 GLU A CA 1
ATOM 1426 C C . GLU A 1 190 ? -0.637 -0.330 16.456 1.00 81.62 190 GLU A C 1
ATOM 1428 O O . GLU A 1 190 ? -0.641 0.799 15.952 1.00 81.62 190 GLU A O 1
ATOM 1433 N N . ALA A 1 191 ? -1.099 -0.577 17.681 1.00 75.00 191 ALA A N 1
ATOM 1434 C CA . ALA A 1 191 ? -1.439 0.498 18.595 1.00 75.00 191 ALA A CA 1
ATOM 1435 C C . ALA A 1 191 ? -0.193 1.351 18.874 1.00 75.00 191 ALA A C 1
ATOM 1437 O O . ALA A 1 191 ? 0.906 0.842 19.105 1.00 75.00 191 ALA A O 1
ATOM 1438 N N . PHE A 1 192 ? -0.370 2.666 18.877 1.00 71.69 192 PHE A N 1
ATOM 1439 C CA . PHE A 1 192 ? 0.682 3.631 19.155 1.00 71.69 192 PHE A CA 1
ATOM 1440 C C . PHE A 1 192 ? 0.142 4.711 20.101 1.00 71.69 192 PHE A C 1
ATOM 1442 O O . PHE A 1 192 ? -1.051 4.996 20.065 1.00 71.69 192 PHE A O 1
ATOM 1449 N N . PRO A 1 193 ? 0.963 5.355 20.952 1.00 71.69 193 PRO A N 1
ATOM 1450 C CA . PRO A 1 193 ? 0.448 6.316 21.934 1.00 71.69 193 PRO A CA 1
ATOM 1451 C C . PRO A 1 193 ? -0.423 7.446 21.361 1.00 71.69 193 PRO A C 1
ATOM 1453 O O . PRO A 1 193 ? -1.284 7.958 22.064 1.00 71.69 193 PRO A O 1
ATOM 1456 N N . SER A 1 194 ? -0.222 7.821 20.095 1.00 71.62 194 SER A N 1
ATOM 1457 C CA . SER A 1 194 ? -0.994 8.859 19.400 1.00 71.62 194 SER A CA 1
ATOM 1458 C C . SER A 1 194 ? -2.073 8.309 18.457 1.00 71.62 194 SER A C 1
ATOM 1460 O O . SER A 1 194 ? -2.480 9.036 17.558 1.00 71.62 194 SER A O 1
ATOM 1462 N N . GLY A 1 195 ? -2.459 7.036 18.601 1.00 82.31 195 GLY A N 1
ATOM 1463 C CA . GLY A 1 195 ? -3.411 6.345 17.730 1.00 82.31 195 GLY A CA 1
ATOM 1464 C C . GLY A 1 195 ? -2.841 5.039 17.186 1.00 82.31 195 GLY A C 1
ATOM 1465 O O . GLY A 1 195 ? -2.656 4.079 17.933 1.00 82.31 195 GLY A O 1
ATOM 1466 N N . TRP A 1 196 ? -2.536 4.987 15.894 1.00 84.81 196 TRP A N 1
ATOM 1467 C CA . TRP A 1 196 ? -1.902 3.821 15.271 1.00 84.81 196 TRP A CA 1
ATOM 1468 C C . TRP A 1 196 ? -0.544 4.156 14.651 1.00 84.81 196 TRP A C 1
ATOM 1470 O O . TRP A 1 196 ? -0.212 5.308 14.349 1.00 84.81 196 TRP A O 1
ATOM 1480 N N . ARG A 1 197 ? 0.258 3.112 14.441 1.00 88.88 197 ARG A N 1
ATOM 1481 C CA . ARG A 1 197 ? 1.369 3.128 13.491 1.00 88.88 197 ARG A CA 1
ATOM 1482 C C . ARG A 1 197 ? 1.238 1.963 12.523 1.00 88.88 197 ARG A C 1
ATOM 1484 O O . ARG A 1 197 ? 0.740 0.901 12.890 1.00 88.88 197 ARG A O 1
ATOM 1491 N N . ILE A 1 198 ? 1.694 2.174 11.299 1.00 89.88 198 ILE A N 1
ATOM 1492 C CA . ILE A 1 198 ? 1.689 1.166 10.244 1.00 89.88 198 ILE A CA 1
ATOM 1493 C C . ILE A 1 198 ? 3.094 0.902 9.740 1.00 89.88 198 ILE A C 1
ATOM 1495 O O . ILE A 1 198 ? 3.884 1.835 9.583 1.00 89.88 198 ILE A O 1
ATOM 1499 N N . GLU A 1 199 ? 3.368 -0.360 9.435 1.00 94.38 199 GLU A N 1
ATOM 1500 C CA . GLU A 1 199 ? 4.451 -0.731 8.535 1.00 94.38 199 GLU A CA 1
ATOM 1501 C C . GLU A 1 199 ? 3.864 -0.840 7.137 1.00 94.38 199 GLU A C 1
ATOM 1503 O O . GLU A 1 199 ? 2.909 -1.589 6.922 1.00 94.38 199 GLU A O 1
ATOM 1508 N N . ILE A 1 200 ? 4.425 -0.094 6.194 1.00 95.50 200 ILE A N 1
ATOM 1509 C CA . ILE A 1 200 ? 4.093 -0.237 4.784 1.00 95.50 200 ILE A CA 1
ATOM 1510 C C . ILE A 1 200 ? 5.227 -0.909 4.030 1.00 95.50 200 ILE A C 1
ATOM 1512 O O . ILE A 1 200 ? 6.400 -0.739 4.372 1.00 95.50 200 ILE A O 1
ATOM 1516 N N . SER A 1 201 ? 4.875 -1.580 2.945 1.00 96.31 201 SER A N 1
ATOM 1517 C CA . SER A 1 201 ? 5.795 -2.031 1.911 1.00 96.31 201 SER A CA 1
ATOM 1518 C C . SER A 1 201 ? 5.430 -1.377 0.578 1.00 96.31 201 SER A C 1
ATOM 1520 O O . SER A 1 201 ? 4.261 -1.087 0.295 1.00 96.31 201 SER A O 1
ATOM 1522 N N . GLY A 1 202 ? 6.433 -1.077 -0.242 1.00 94.31 202 GLY A N 1
ATOM 1523 C CA . GLY A 1 202 ? 6.218 -0.327 -1.472 1.00 94.31 202 GLY A CA 1
ATOM 1524 C C . GLY A 1 202 ? 7.265 -0.582 -2.544 1.00 94.31 202 GLY A C 1
ATOM 1525 O O . GLY A 1 202 ? 8.361 -1.085 -2.290 1.00 94.31 202 GLY A O 1
ATOM 1526 N N . GLY A 1 203 ? 6.908 -0.190 -3.765 1.00 92.06 203 GLY A N 1
ATOM 1527 C CA . GLY A 1 203 ? 7.829 -0.092 -4.890 1.00 92.06 203 GLY A CA 1
ATOM 1528 C C . GLY A 1 203 ? 8.165 1.353 -5.237 1.00 92.06 203 GLY A C 1
ATOM 1529 O O . GLY A 1 203 ? 7.543 2.287 -4.726 1.00 92.06 203 GLY A O 1
ATOM 1530 N N . ASN A 1 204 ? 9.113 1.519 -6.157 1.00 89.25 204 ASN A N 1
ATOM 1531 C CA . ASN A 1 204 ? 9.575 2.811 -6.656 1.00 89.25 204 ASN A CA 1
ATOM 1532 C C . ASN A 1 204 ? 10.265 3.728 -5.626 1.00 89.25 204 ASN A C 1
ATOM 1534 O O . ASN A 1 204 ? 10.109 4.945 -5.687 1.00 89.25 204 ASN A O 1
ATOM 1538 N N . PHE A 1 205 ? 11.055 3.177 -4.698 1.00 84.12 205 PHE A N 1
ATOM 1539 C CA . PHE A 1 205 ? 11.765 3.983 -3.693 1.00 84.12 205 PHE A CA 1
ATOM 1540 C C . PHE A 1 205 ? 12.612 5.115 -4.303 1.00 84.12 205 PHE A C 1
ATOM 1542 O O . PHE A 1 205 ? 12.617 6.233 -3.799 1.00 84.12 205 PHE A O 1
ATOM 1549 N N . TYR A 1 206 ? 13.300 4.834 -5.416 1.00 82.69 206 TYR A N 1
ATOM 1550 C CA . TYR A 1 206 ? 14.178 5.789 -6.104 1.00 82.69 206 TYR A CA 1
ATOM 1551 C C . TYR A 1 206 ? 13.476 6.619 -7.194 1.00 82.69 206 TYR A C 1
ATOM 1553 O O . TYR A 1 206 ? 14.141 7.345 -7.930 1.00 82.69 206 TYR A O 1
ATOM 1561 N N . GLY A 1 207 ? 12.154 6.493 -7.351 1.00 83.62 207 GLY A N 1
ATOM 1562 C CA . GLY A 1 207 ? 11.376 7.267 -8.326 1.00 83.62 207 GLY A CA 1
ATOM 1563 C C . GLY A 1 207 ? 11.532 6.855 -9.800 1.00 83.62 207 GLY A C 1
ATOM 1564 O O . GLY A 1 207 ? 10.936 7.488 -10.666 1.00 83.62 207 GLY A O 1
ATOM 1565 N N . ASN A 1 208 ? 12.309 5.813 -10.109 1.00 84.62 208 ASN A N 1
ATOM 1566 C CA . ASN A 1 208 ? 12.644 5.394 -11.476 1.00 84.62 208 ASN A CA 1
ATOM 1567 C C . ASN A 1 208 ? 12.041 4.042 -11.918 1.00 84.62 208 ASN A C 1
ATOM 1569 O O . ASN A 1 208 ? 12.326 3.587 -13.023 1.00 84.62 208 ASN A O 1
ATOM 1573 N N . GLY A 1 209 ? 11.262 3.374 -11.065 1.00 87.94 209 GLY A N 1
ATOM 1574 C CA . GLY A 1 209 ? 10.706 2.040 -11.315 1.00 87.94 209 GLY A CA 1
ATOM 1575 C C . GLY A 1 209 ? 11.764 0.941 -11.443 1.00 87.94 209 GLY A C 1
ATOM 1576 O O . GLY A 1 209 ? 11.533 -0.066 -12.113 1.00 87.94 209 GLY A O 1
ATOM 1577 N N . GLY A 1 210 ? 12.948 1.143 -10.859 1.00 91.12 210 GLY A N 1
ATOM 1578 C CA . GLY A 1 210 ? 14.059 0.200 -10.922 1.00 91.12 210 GLY A CA 1
ATOM 1579 C C . GLY A 1 210 ? 13.819 -1.080 -10.119 1.00 91.12 210 GLY A C 1
ATOM 1580 O O . GLY A 1 210 ? 13.057 -1.096 -9.157 1.00 91.12 210 GLY A O 1
ATOM 1581 N N . TRP A 1 211 ? 14.518 -2.151 -10.504 1.00 93.06 211 TRP A N 1
ATOM 1582 C CA . TRP A 1 211 ? 14.472 -3.459 -9.835 1.00 93.06 211 TRP A CA 1
ATOM 1583 C C . TRP A 1 211 ? 14.804 -3.395 -8.341 1.00 93.06 211 TRP A C 1
ATOM 1585 O O . TRP A 1 211 ? 14.174 -4.077 -7.540 1.00 93.06 211 TRP A O 1
ATOM 1595 N N . ASP A 1 212 ? 15.758 -2.546 -7.964 1.00 92.81 212 ASP A N 1
ATOM 1596 C CA . ASP A 1 212 ? 16.163 -2.341 -6.573 1.00 92.81 212 ASP A CA 1
ATOM 1597 C C . ASP A 1 212 ? 15.329 -1.246 -5.872 1.00 92.81 212 ASP A C 1
ATOM 1599 O O . ASP A 1 212 ? 15.788 -0.600 -4.938 1.00 92.81 212 ASP A O 1
ATOM 1603 N N . GLY A 1 213 ? 14.102 -0.992 -6.336 1.00 90.31 213 GLY A N 1
ATOM 1604 C CA . GLY A 1 213 ? 13.214 0.046 -5.808 1.00 90.31 213 GLY A CA 1
ATOM 1605 C C . GLY A 1 213 ? 12.283 -0.405 -4.678 1.00 90.31 213 GLY A C 1
ATOM 1606 O O . GLY A 1 213 ? 11.312 0.303 -4.395 1.00 90.31 213 GLY A O 1
ATOM 1607 N N . TYR A 1 214 ? 12.499 -1.580 -4.086 1.00 94.44 214 TYR A N 1
ATOM 1608 C CA . TYR A 1 214 ? 11.666 -2.088 -2.995 1.00 94.44 214 TYR A CA 1
ATOM 1609 C C . TYR A 1 214 ? 12.043 -1.441 -1.658 1.00 94.44 214 TYR A C 1
ATOM 1611 O O . TYR A 1 214 ? 13.217 -1.184 -1.395 1.00 94.44 214 TYR A O 1
ATOM 1619 N N . TYR A 1 215 ? 11.052 -1.209 -0.796 1.00 92.50 215 TYR A N 1
ATOM 1620 C CA . TYR A 1 215 ? 11.286 -0.701 0.552 1.00 92.50 215 TYR A CA 1
ATOM 1621 C C . TYR A 1 215 ? 10.167 -1.075 1.529 1.00 92.50 215 TYR A C 1
ATOM 1623 O O . TYR A 1 215 ? 9.035 -1.356 1.125 1.00 92.50 215 TYR A O 1
ATOM 1631 N N . THR A 1 216 ? 10.467 -0.942 2.824 1.00 94.06 216 THR A N 1
ATOM 1632 C CA . THR A 1 216 ? 9.470 -0.824 3.896 1.00 94.06 216 THR A CA 1
ATOM 1633 C C . THR A 1 216 ? 9.679 0.461 4.696 1.00 94.06 216 THR A C 1
ATOM 1635 O O . THR A 1 216 ? 10.792 0.988 4.769 1.00 94.06 216 THR A O 1
ATOM 1638 N N . ARG A 1 217 ? 8.604 1.024 5.254 1.00 93.06 217 ARG A N 1
ATOM 1639 C CA . ARG A 1 217 ? 8.648 2.239 6.087 1.00 93.06 217 ARG A CA 1
ATOM 1640 C C . ARG A 1 217 ? 7.602 2.168 7.191 1.00 93.06 217 ARG A C 1
ATOM 1642 O O . ARG A 1 217 ? 6.497 1.691 6.963 1.00 93.06 217 ARG A O 1
ATOM 1649 N N . TRP A 1 218 ? 7.943 2.704 8.359 1.00 93.75 218 TRP A N 1
ATOM 1650 C CA . TRP A 1 218 ? 6.981 2.929 9.432 1.00 93.75 218 TRP A CA 1
ATOM 1651 C C . TRP A 1 218 ? 6.432 4.348 9.373 1.00 93.75 218 TRP A C 1
ATOM 1653 O O . TRP A 1 218 ? 7.193 5.302 9.207 1.00 93.75 218 TRP A O 1
ATOM 1663 N N . PHE A 1 219 ? 5.127 4.475 9.582 1.00 95.19 219 PHE A N 1
ATOM 1664 C CA . PHE A 1 219 ? 4.454 5.754 9.754 1.00 95.19 219 PHE A CA 1
ATOM 1665 C C . PHE A 1 219 ? 3.549 5.728 10.973 1.00 95.19 219 PHE A C 1
ATOM 1667 O O . PHE A 1 219 ? 2.843 4.751 11.209 1.00 95.19 219 PHE A O 1
ATOM 1674 N N . THR A 1 220 ? 3.534 6.819 11.727 1.00 90.81 220 THR A N 1
ATOM 1675 C CA . THR A 1 220 ? 2.497 7.076 12.726 1.00 90.81 220 THR A CA 1
ATOM 1676 C C . THR A 1 220 ? 1.329 7.822 12.092 1.00 90.81 220 THR A C 1
ATOM 1678 O O . THR A 1 220 ? 1.496 8.538 11.102 1.00 90.81 220 THR A O 1
ATOM 1681 N N . GLU A 1 221 ? 0.151 7.716 12.701 1.00 88.56 221 GLU A N 1
ATOM 1682 C CA . GLU A 1 221 ? -1.029 8.491 12.305 1.00 88.56 221 GLU A CA 1
ATOM 1683 C C . GLU A 1 221 ? -0.734 9.998 12.219 1.00 88.56 221 GLU A C 1
ATOM 1685 O O . GLU A 1 221 ? -1.067 10.655 11.234 1.00 88.56 221 GLU A O 1
ATOM 1690 N N . ALA A 1 222 ? -0.011 10.542 13.204 1.00 90.12 222 ALA A N 1
ATOM 1691 C CA . ALA A 1 222 ? 0.357 11.954 13.233 1.00 90.12 222 ALA A CA 1
ATOM 1692 C C . ALA A 1 222 ? 1.213 12.369 12.023 1.00 90.12 222 ALA A C 1
ATOM 1694 O O . ALA A 1 222 ? 0.985 13.437 11.455 1.00 90.12 222 ALA A O 1
ATOM 1695 N N . GLN A 1 223 ? 2.161 11.526 11.595 1.00 94.06 223 GLN A N 1
ATOM 1696 C CA . GLN A 1 223 ? 2.999 11.805 10.421 1.00 94.06 223 GLN A CA 1
ATOM 1697 C C . GLN A 1 223 ? 2.186 11.845 9.126 1.00 94.06 223 GLN A C 1
ATOM 1699 O O . GLN A 1 223 ? 2.549 12.570 8.203 1.00 94.06 223 GLN A O 1
ATOM 1704 N N . LEU A 1 224 ? 1.096 11.082 9.057 1.00 94.19 224 LEU A N 1
ATOM 1705 C CA . LEU A 1 224 ? 0.259 10.982 7.867 1.00 94.19 224 LEU A CA 1
ATOM 1706 C C . LEU A 1 224 ? -0.949 11.930 7.878 1.00 94.19 224 LEU A C 1
ATOM 1708 O O . LEU A 1 224 ? -1.567 12.126 6.837 1.00 94.19 224 LEU A O 1
ATOM 1712 N N . SER A 1 225 ? -1.250 12.572 9.009 1.00 89.75 225 SER A N 1
ATOM 1713 C CA . SER A 1 225 ? -2.414 13.458 9.177 1.00 89.75 225 SER A CA 1
ATOM 1714 C C . SER A 1 225 ? -2.498 14.623 8.175 1.00 89.75 225 SER A C 1
ATOM 1716 O O . SER A 1 225 ? -3.591 15.095 7.874 1.00 89.75 225 SER A O 1
ATOM 1718 N N . GLY A 1 226 ? -1.357 15.085 7.650 1.00 89.62 226 GLY A N 1
ATOM 1719 C CA . GLY A 1 226 ? -1.278 16.163 6.658 1.00 89.62 226 GLY A CA 1
ATOM 1720 C C . GLY A 1 226 ? -1.205 15.701 5.200 1.00 89.62 226 GLY A C 1
ATOM 1721 O O . GLY A 1 226 ? -1.156 16.544 4.304 1.00 89.62 226 GLY A O 1
ATOM 1722 N N . VAL A 1 227 ? -1.170 14.390 4.943 1.00 95.31 227 VAL A N 1
ATOM 1723 C CA . VAL A 1 227 ? -1.065 13.848 3.583 1.00 95.31 227 VAL A CA 1
ATOM 1724 C C . VAL A 1 227 ? -2.395 14.040 2.866 1.00 95.31 227 VAL A C 1
ATOM 1726 O O . VAL A 1 227 ? -3.457 13.645 3.352 1.00 95.31 227 VAL A O 1
ATOM 1729 N N . LYS A 1 228 ? -2.343 14.655 1.684 1.00 95.69 228 LYS A N 1
ATOM 1730 C CA . LYS A 1 228 ? -3.544 14.977 0.919 1.00 95.69 228 LYS A CA 1
ATOM 1731 C C . LYS A 1 228 ? -4.202 13.693 0.414 1.00 95.69 228 LYS A C 1
ATOM 1733 O O . LYS A 1 228 ? -3.538 12.847 -0.182 1.00 95.69 228 LYS A O 1
ATOM 1738 N N . ASP A 1 229 ? -5.516 13.597 0.616 1.00 95.25 229 ASP A N 1
ATOM 1739 C CA . ASP A 1 229 ? -6.361 12.476 0.189 1.00 95.25 229 ASP A CA 1
ATOM 1740 C C . ASP A 1 229 ? -5.829 11.100 0.620 1.00 95.25 229 ASP A C 1
ATOM 1742 O O . ASP A 1 229 ? -6.036 10.103 -0.073 1.00 95.25 229 ASP A O 1
ATOM 1746 N N . LEU A 1 230 ? -5.153 11.041 1.775 1.00 97.00 230 LEU A N 1
ATOM 1747 C CA . LEU A 1 230 ? -4.700 9.780 2.341 1.00 97.00 230 LEU A CA 1
ATOM 1748 C C . LEU A 1 230 ? -5.902 8.881 2.646 1.00 97.00 230 LEU A C 1
ATOM 1750 O O . LEU A 1 230 ? -6.792 9.250 3.417 1.00 97.00 230 LEU A O 1
ATOM 1754 N N . ARG A 1 231 ? -5.915 7.690 2.054 1.00 96.50 231 ARG A N 1
ATOM 1755 C CA . ARG A 1 231 ? -6.984 6.708 2.223 1.00 96.50 231 ARG A CA 1
ATOM 1756 C C . ARG A 1 231 ? -6.416 5.313 2.370 1.00 96.50 231 ARG A C 1
ATOM 1758 O O . ARG A 1 231 ? -5.587 4.885 1.572 1.00 96.50 231 ARG A O 1
ATOM 1765 N N . PHE A 1 232 ? -6.948 4.592 3.344 1.00 96.81 232 PHE A N 1
ATOM 1766 C CA . PHE A 1 232 ? -6.818 3.147 3.452 1.00 96.81 232 PHE A CA 1
ATOM 1767 C C . PHE A 1 232 ? -7.958 2.488 2.690 1.00 96.81 232 PHE A C 1
ATOM 1769 O O . PHE A 1 232 ? -9.063 3.039 2.638 1.00 96.81 232 PHE A O 1
ATOM 1776 N N . PHE A 1 233 ? -7.696 1.355 2.046 1.00 96.88 233 PHE A N 1
ATOM 1777 C CA . PHE A 1 233 ? -8.694 0.689 1.216 1.00 96.88 233 PHE A CA 1
ATOM 1778 C C . PHE A 1 233 ? -8.407 -0.798 1.009 1.00 96.88 233 PHE A C 1
ATOM 1780 O O . PHE A 1 233 ? -7.260 -1.236 1.042 1.00 96.88 233 PHE A O 1
ATOM 1787 N N . TRP A 1 234 ? -9.457 -1.585 0.786 1.00 94.12 234 TRP A N 1
ATOM 1788 C CA . TRP A 1 234 ? -9.361 -3.025 0.531 1.00 94.12 234 TRP A CA 1
ATOM 1789 C C . TRP A 1 234 ? -10.624 -3.565 -0.141 1.00 94.12 234 TRP A C 1
ATOM 1791 O O . TRP A 1 234 ? -11.683 -2.938 -0.082 1.00 94.12 234 TRP A O 1
ATOM 1801 N N . LYS A 1 235 ? -10.539 -4.754 -0.750 1.00 92.75 235 LYS A N 1
ATOM 1802 C CA . LYS A 1 235 ? -11.741 -5.495 -1.162 1.00 92.75 235 LYS A CA 1
ATOM 1803 C C . LYS A 1 235 ? -12.384 -6.143 0.051 1.00 92.75 235 LYS A C 1
ATOM 1805 O O . LYS A 1 235 ? -11.718 -6.837 0.816 1.00 92.75 235 LYS A O 1
ATOM 1810 N N . ASP A 1 236 ? -13.700 -6.029 0.161 1.00 87.81 236 ASP A N 1
ATOM 1811 C CA . ASP A 1 236 ? -14.458 -6.602 1.280 1.00 87.81 236 ASP A CA 1
ATOM 1812 C C . ASP A 1 236 ? -14.296 -8.127 1.360 1.00 87.81 236 ASP A C 1
ATOM 1814 O O . ASP A 1 236 ? -14.380 -8.724 2.427 1.00 87.81 236 ASP A O 1
ATOM 1818 N N . SER A 1 237 ? -14.052 -8.780 0.218 1.00 85.56 237 SER A N 1
ATOM 1819 C CA . SER A 1 237 ? -13.854 -10.228 0.125 1.00 85.56 237 SER A CA 1
ATOM 1820 C C . SER A 1 237 ? -12.571 -10.749 0.764 1.00 85.56 237 SER A C 1
ATOM 1822 O O . SER A 1 237 ? -12.505 -11.946 1.011 1.00 85.56 237 SER A O 1
ATOM 1824 N N . TRP A 1 238 ? -11.566 -9.906 1.002 1.00 82.94 238 TRP A N 1
ATOM 1825 C CA . TRP A 1 238 ? -10.277 -10.342 1.557 1.00 82.94 238 TRP A CA 1
ATOM 1826 C C . TRP A 1 238 ? -10.329 -10.643 3.056 1.00 82.94 238 TRP A C 1
ATOM 1828 O O . TRP A 1 238 ? -9.428 -11.266 3.603 1.00 82.94 238 TRP A O 1
ATOM 1838 N N . PHE A 1 239 ? -11.394 -10.207 3.721 1.00 72.19 239 PHE A N 1
ATOM 1839 C CA . PHE A 1 239 ? -11.439 -10.087 5.171 1.00 72.19 239 PHE A CA 1
ATOM 1840 C C . PHE A 1 239 ? -12.737 -10.620 5.789 1.00 72.19 239 PHE A C 1
ATOM 1842 O O . PHE A 1 239 ? -13.166 -10.152 6.846 1.00 72.19 239 PHE A O 1
ATOM 1849 N N . LYS A 1 240 ? -13.377 -11.553 5.085 1.00 60.44 240 LYS A N 1
ATOM 1850 C CA . LYS A 1 240 ? -14.621 -12.200 5.504 1.00 60.44 240 LYS A CA 1
ATOM 1851 C C . LYS A 1 240 ? -14.389 -13.296 6.531 1.00 60.44 240 LYS A C 1
ATOM 1853 O O . LYS A 1 240 ? -13.369 -14.004 6.404 1.00 60.44 240 LYS A O 1
#

Secondary structure (DSSP, 8-state):
---S--B-TTS-B---S--HHHHHHHHHHHT-SSHHHHHHHHHHHH---GGGS-S-HHHHHTT-SSS----TT-B--SS-PPPSS-SSSGGGHHHH---STT--TTS--TTS-SS-HHHHHHHHHHHHH-TTS------SSSTTHHHHHHTSTTEEEESS--TTSEEEEESTTTS--TTT-EE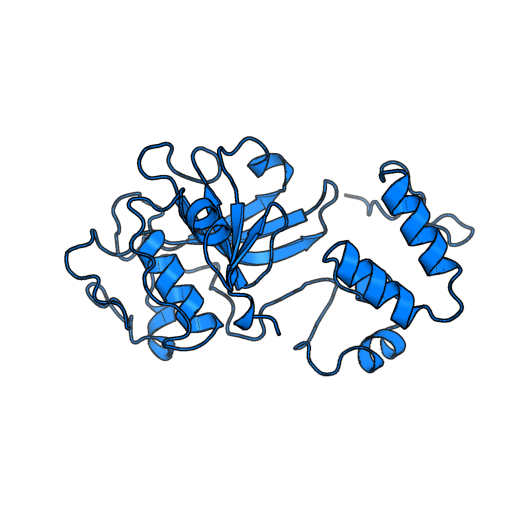EEEEEEEEETTEEEEEEEES-TTSS--TT--EEEEEEHHHHTTSEEEEEEEEGGGG-

Radius of gyration: 19.63 Å; chains: 1; bounding box: 38×36×64 Å

pLDDT: mean 73.74, std 23.49, range [26.55, 98.19]